Protein AF-0000000075735428 (afdb_homodimer)

Foldseek 3Di:
DLDWDWFKFADDVPQKIKIFTDSLPAWADEDADVCVVQVFIWDKDAPVGMGTPGNPVQWDWDADDVRFKTFTAGNPPGHGAWIWGADPVGGIMIIGRCVGTPPDDPVPHDYHYDHPHVD/DLDWDWFKFADDVPQKIKIFTDSLPAWADEDADVCVVQVFIWDKDAPVGMGTPGNPVQWDWDADDVRFKTFTAGNPPGHGAWIWGADPVGGIMIIGRCVGTPPDDPVPHDHHYDHPHVD

Radius of gyration: 17.66 Å; Cα contacts (8 Å, |Δi|>4): 548; chains: 2; bounding box: 39×55×42 Å

Secondary structure (DSSP, 8-state):
----EEEEEE-SSSS-EEEEEE-----EEE-SHHHHHHT--EEEE-GGGEEEEE-GGGEEEE--TT--SEEEEETTT--EEEEEEE-TTS-EEEEEEGGGBTT--GGG---EEE--TT-/----EEEEEE-SSSS-EEEEEE-----EEE-SHHHHHHT--EEEE-GGGEEEEE-GGGEEEE--TT--SEEEEETTT--EEEEEEE-TTS-EEEEEEGGGBTT--GGG---EEE--TT-

Structure (mmCIF, N/CA/C/O backbone):
data_AF-0000000075735428-model_v1
#
loop_
_entity.id
_entity.type
_entity.pdbx_description
1 polymer 'GFA family protein'
#
loop_
_atom_site.group_PDB
_atom_site.id
_atom_site.type_symbol
_atom_site.label_atom_id
_atom_site.label_alt_id
_atom_site.label_comp_id
_atom_site.label_asym_id
_atom_site.label_entity_id
_atom_site.label_seq_id
_atom_site.pdbx_PDB_ins_code
_atom_site.Cartn_x
_atom_site.Cartn_y
_atom_site.Cartn_z
_atom_site.occupancy
_atom_site.B_iso_or_equiv
_atom_site.auth_seq_id
_atom_site.auth_comp_id
_atom_site.auth_asym_id
_atom_site.auth_atom_id
_atom_site.pdbx_PDB_model_num
ATOM 1 N N . MET A 1 1 ? 4.246 -31.922 5.965 1 40.97 1 MET A N 1
ATOM 2 C CA . MET A 1 1 ? 4.09 -31.328 4.633 1 40.97 1 MET A CA 1
ATOM 3 C C . MET A 1 1 ? 3.426 -29.969 4.711 1 40.97 1 MET A C 1
ATOM 5 O O . MET A 1 1 ? 2.375 -29.812 5.336 1 40.97 1 MET A O 1
ATOM 9 N N . SER A 1 2 ? 4.125 -28.812 4.848 1 54.47 2 SER A N 1
ATOM 10 C CA . SER A 1 2 ? 3.416 -27.547 5.027 1 54.47 2 SER A CA 1
ATOM 11 C C . SER A 1 2 ? 2.201 -27.469 4.113 1 54.47 2 SER A C 1
ATOM 13 O O . SER A 1 2 ? 2.301 -27.719 2.912 1 54.47 2 SER A O 1
ATOM 15 N N . ASP A 1 3 ? 1.028 -27.766 4.461 1 70.5 3 ASP A N 1
ATOM 16 C CA . ASP A 1 3 ? -0.14 -28.094 3.65 1 70.5 3 ASP A CA 1
ATOM 17 C C . ASP A 1 3 ? -0.536 -26.922 2.76 1 70.5 3 ASP A C 1
ATOM 19 O O . ASP A 1 3 ? -0.718 -25.797 3.246 1 70.5 3 ASP A O 1
AT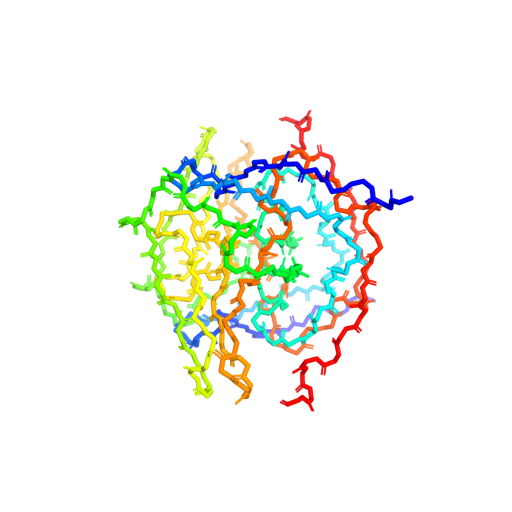OM 23 N N . VAL A 1 4 ? -0.311 -27.109 1.411 1 81.06 4 VAL A N 1
ATOM 24 C CA . VAL A 1 4 ? -0.789 -26.219 0.371 1 81.06 4 VAL A CA 1
ATOM 25 C C . VAL A 1 4 ? -2.305 -26.062 0.474 1 81.06 4 VAL A C 1
ATOM 27 O O . VAL A 1 4 ? -3.025 -27.047 0.63 1 81.06 4 VAL A O 1
ATOM 30 N N . LYS A 1 5 ? -2.717 -24.812 0.654 1 89.88 5 LYS A N 1
ATOM 31 C CA . LYS A 1 5 ? -4.141 -24.5 0.759 1 89.88 5 LYS A CA 1
ATOM 32 C C . LYS A 1 5 ? -4.594 -23.609 -0.395 1 89.88 5 LYS A C 1
ATOM 34 O O . LYS A 1 5 ? -3.816 -22.797 -0.897 1 89.88 5 LYS A O 1
ATOM 39 N N . VAL A 1 6 ? -5.766 -23.922 -0.825 1 96.56 6 VAL A N 1
ATOM 40 C CA . VAL A 1 6 ? -6.434 -23 -1.726 1 96.56 6 VAL A CA 1
ATOM 41 C C . VAL A 1 6 ? -6.984 -21.812 -0.93 1 96.56 6 VAL A C 1
ATOM 43 O O . VAL A 1 6 ? -7.746 -22 0.02 1 96.56 6 VAL A O 1
ATOM 46 N N . LEU A 1 7 ? -6.602 -20.609 -1.292 1 98.44 7 LEU A N 1
ATOM 47 C CA . LEU A 1 7 ? -6.992 -19.391 -0.601 1 98.44 7 LEU A CA 1
ATOM 48 C C . LEU A 1 7 ? -7.625 -18.391 -1.568 1 98.44 7 LEU A C 1
ATOM 50 O O . LEU A 1 7 ? -7.379 -18.453 -2.775 1 98.44 7 LEU A O 1
ATOM 54 N N . THR A 1 8 ? -8.43 -17.531 -1.058 1 98.81 8 THR A N 1
ATOM 55 C CA . THR A 1 8 ? -9.016 -16.438 -1.829 1 98.81 8 THR A CA 1
ATOM 56 C C . THR A 1 8 ? -8.562 -15.094 -1.283 1 98.81 8 THR A C 1
ATOM 58 O O . THR A 1 8 ? -8.031 -15.008 -0.175 1 98.81 8 THR A O 1
ATOM 61 N N . GLY A 1 9 ? -8.727 -14.094 -2.123 1 98.88 9 GLY A N 1
ATOM 62 C CA . GLY A 1 9 ? -8.375 -12.734 -1.738 1 98.88 9 GLY A CA 1
ATOM 63 C C . GLY A 1 9 ? -8.766 -11.695 -2.775 1 98.88 9 GLY A C 1
ATOM 64 O O . GLY A 1 9 ? -9.531 -11.992 -3.699 1 98.88 9 GLY A O 1
ATOM 65 N N . GLY A 1 10 ? -8.305 -10.445 -2.533 1 98.94 10 GLY A N 1
ATOM 66 C CA . GLY A 1 10 ? -8.625 -9.359 -3.441 1 98.94 10 GLY A CA 1
ATOM 67 C C . GLY A 1 10 ? -8.227 -7.992 -2.902 1 98.94 10 GLY A C 1
ATOM 68 O O . GLY A 1 10 ? -7.609 -7.898 -1.842 1 98.94 10 GLY A O 1
ATOM 69 N N . CYS A 1 11 ? -8.57 -7.027 -3.689 1 98.94 11 CYS A N 1
ATOM 70 C CA . CYS A 1 11 ? -8.289 -5.656 -3.277 1 98.94 11 CYS A CA 1
ATOM 71 C C . CYS A 1 11 ? -9.258 -5.207 -2.189 1 98.94 11 CYS A C 1
ATOM 73 O O . CYS A 1 11 ? -10.008 -6.02 -1.647 1 98.94 11 CYS A O 1
ATOM 75 N N . HIS A 1 12 ? -9.242 -3.977 -1.819 1 98.94 12 HIS A N 1
ATOM 76 C CA . HIS A 1 12 ? -10.031 -3.484 -0.698 1 98.94 12 HIS A CA 1
ATOM 77 C C . HIS A 1 12 ? -11.484 -3.238 -1.113 1 98.94 12 HIS A C 1
ATOM 79 O O . HIS A 1 12 ? -12.406 -3.549 -0.361 1 98.94 12 HIS A O 1
ATOM 85 N N . CYS A 1 13 ? -11.719 -2.631 -2.307 1 98.81 13 CYS A N 1
ATOM 86 C CA . CYS A 1 13 ? -13.062 -2.232 -2.721 1 98.81 13 CYS A CA 1
ATOM 87 C C . CYS A 1 13 ? -13.844 -3.43 -3.242 1 98.81 13 CYS A C 1
ATOM 89 O O . CYS A 1 13 ? -15.055 -3.332 -3.469 1 98.81 13 CYS A O 1
ATOM 91 N N . GLY A 1 14 ? -13.172 -4.496 -3.508 1 98.75 14 GLY A N 1
ATOM 92 C CA . GLY A 1 14 ? -13.859 -5.727 -3.861 1 98.75 14 GLY A CA 1
ATOM 93 C C . GLY A 1 14 ? -13.891 -5.984 -5.355 1 98.75 14 GLY A C 1
ATOM 94 O O . GLY A 1 14 ? -14.289 -7.062 -5.797 1 98.75 14 GLY A O 1
ATOM 95 N N . LEU A 1 15 ? -13.359 -5.105 -6.188 1 98.88 15 LEU A N 1
ATOM 96 C CA . LEU A 1 15 ? -13.43 -5.246 -7.637 1 98.88 15 LEU A CA 1
ATOM 97 C C . LEU A 1 15 ? -12.477 -6.328 -8.125 1 98.88 15 LEU A C 1
ATOM 99 O O . LEU A 1 15 ? -12.781 -7.055 -9.078 1 98.88 15 LEU A O 1
ATOM 103 N N . VAL A 1 16 ? -11.336 -6.453 -7.551 1 98.94 16 VAL A N 1
ATOM 104 C CA . VAL A 1 16 ? -10.344 -7.449 -7.938 1 98.94 16 VAL A CA 1
ATOM 105 C C . VAL A 1 16 ? -10.383 -8.617 -6.957 1 98.94 16 VAL A C 1
ATOM 107 O O . VAL A 1 16 ? -10.242 -8.43 -5.746 1 98.94 16 VAL A O 1
ATOM 110 N N . ARG A 1 17 ? -10.633 -9.766 -7.469 1 98.94 17 ARG A N 1
ATOM 111 C CA . ARG A 1 17 ? -10.68 -10.984 -6.676 1 98.94 17 ARG A CA 1
ATOM 112 C C . ARG A 1 17 ? -9.812 -12.078 -7.301 1 98.94 17 ARG A C 1
ATOM 114 O O . ARG A 1 17 ? -9.734 -12.188 -8.523 1 98.94 17 ARG A O 1
ATOM 121 N N . PHE A 1 18 ? -9.18 -12.906 -6.438 1 98.94 18 PHE A N 1
ATOM 122 C CA . PHE A 1 18 ? -8.344 -13.992 -6.941 1 98.94 18 PHE A CA 1
ATOM 123 C C . PHE A 1 18 ? -8.5 -15.234 -6.074 1 98.94 18 PHE A C 1
ATOM 125 O O . PHE A 1 18 ? -9.086 -15.172 -4.992 1 98.94 18 PHE A O 1
ATOM 132 N N . GLU A 1 19 ? -8.07 -16.312 -6.562 1 98.94 19 GLU A N 1
ATOM 133 C CA . GLU A 1 19 ? -7.785 -17.578 -5.875 1 98.94 19 GLU A CA 1
ATOM 134 C C . GLU A 1 19 ? -6.332 -17.984 -6.078 1 98.94 19 GLU A C 1
ATOM 136 O O . GLU A 1 19 ? -5.766 -17.781 -7.152 1 98.94 19 GLU A O 1
ATOM 141 N N . CYS A 1 20 ? -5.781 -18.547 -5.043 1 98.75 20 CYS A N 1
ATOM 142 C CA . CYS A 1 20 ? -4.398 -19 -5.16 1 98.75 20 CYS A CA 1
ATOM 143 C C . CYS A 1 20 ? -4.164 -20.266 -4.332 1 98.75 20 CYS A C 1
ATOM 145 O O . CYS A 1 20 ? -4.957 -20.578 -3.443 1 98.75 20 CYS A O 1
ATOM 147 N N . THR A 1 21 ? -3.16 -20.953 -4.734 1 98.38 21 THR A N 1
ATOM 148 C CA . THR A 1 21 ? -2.65 -22.094 -3.973 1 98.38 21 THR A CA 1
ATOM 149 C C . THR A 1 21 ? -1.238 -21.812 -3.465 1 98.38 21 THR A C 1
ATOM 151 O O . THR A 1 21 ? -0.335 -21.531 -4.254 1 98.38 21 THR A O 1
ATOM 154 N N . THR A 1 22 ? -1.032 -21.844 -2.172 1 97.44 22 THR A N 1
ATOM 155 C CA . THR A 1 22 ? 0.267 -21.516 -1.591 1 97.44 22 THR A CA 1
ATOM 156 C C . THR A 1 22 ? 0.37 -22.062 -0.168 1 97.44 22 THR A C 1
ATOM 158 O O . THR A 1 22 ? -0.646 -22.281 0.495 1 97.44 22 THR A O 1
ATOM 161 N N . ASP A 1 23 ? 1.564 -22.281 0.278 1 94.94 23 ASP A N 1
ATOM 162 C CA . ASP A 1 23 ? 1.793 -22.688 1.663 1 94.94 23 ASP A CA 1
ATOM 163 C C . ASP A 1 23 ? 2.393 -21.531 2.475 1 94.94 23 ASP A C 1
ATOM 165 O O . ASP A 1 23 ? 2.633 -21.672 3.676 1 94.94 23 ASP A O 1
ATOM 169 N N . LEU A 1 24 ? 2.709 -20.422 1.85 1 95.38 24 LEU A N 1
ATOM 170 C CA . LEU A 1 24 ? 3.225 -19.203 2.473 1 95.38 24 LEU A CA 1
ATOM 171 C C . LEU A 1 24 ? 4.57 -19.469 3.139 1 95.38 24 LEU A C 1
ATOM 173 O O . LEU A 1 24 ? 4.93 -18.797 4.105 1 95.38 24 LEU A O 1
ATOM 177 N N . THR A 1 25 ? 5.289 -20.406 2.555 1 92.94 25 THR A N 1
ATOM 178 C CA . THR A 1 25 ? 6.578 -20.75 3.141 1 92.94 25 THR A CA 1
ATOM 179 C C . THR A 1 25 ? 7.586 -19.625 2.965 1 92.94 25 THR A C 1
ATOM 181 O O . THR A 1 25 ? 8.484 -19.453 3.787 1 92.94 25 THR A O 1
ATOM 184 N N . MET A 1 26 ? 7.469 -18.906 1.885 1 95.81 26 MET A N 1
ATOM 185 C CA . MET A 1 26 ? 8.352 -17.766 1.63 1 95.81 26 MET A CA 1
ATOM 186 C C . MET A 1 26 ? 7.551 -16.5 1.406 1 95.81 26 MET A C 1
ATOM 188 O O . MET A 1 26 ? 6.801 -16.391 0.435 1 95.81 26 MET A O 1
ATOM 192 N N . VAL A 1 27 ? 7.664 -15.633 2.344 1 98.44 27 VAL A N 1
ATOM 193 C CA . VAL A 1 27 ? 7.086 -14.297 2.26 1 98.44 27 VAL A CA 1
ATOM 194 C C . VAL A 1 27 ? 8.172 -13.25 2.486 1 98.44 27 VAL A C 1
ATOM 196 O O . VAL A 1 27 ? 8.953 -13.352 3.434 1 98.44 27 VAL A O 1
ATOM 199 N N . THR A 1 28 ? 8.227 -12.258 1.634 1 98.56 28 THR A N 1
ATOM 200 C CA . THR A 1 28 ? 9.328 -11.305 1.697 1 98.56 28 THR A CA 1
ATOM 201 C C . THR A 1 28 ? 8.969 -10.117 2.586 1 98.56 28 THR A C 1
ATOM 203 O O . THR A 1 28 ? 7.805 -9.719 2.654 1 98.56 28 THR A O 1
ATOM 206 N N . ALA A 1 29 ? 9.93 -9.586 3.262 1 97.75 29 ALA A N 1
ATOM 207 C CA . ALA A 1 29 ? 10 -8.219 3.773 1 97.75 29 ALA A CA 1
ATOM 208 C C . ALA A 1 29 ? 11.109 -7.426 3.084 1 97.75 29 ALA A C 1
ATOM 210 O O . ALA A 1 29 ? 12.25 -7.398 3.561 1 97.75 29 ALA A O 1
ATOM 211 N N . CYS A 1 30 ? 10.805 -6.828 2.004 1 97.56 30 CYS A N 1
ATOM 212 C CA . CYS A 1 30 ? 11.773 -6.16 1.143 1 97.56 30 CYS A CA 1
ATOM 213 C C . CYS A 1 30 ? 11.812 -4.664 1.423 1 97.56 30 CYS A C 1
ATOM 215 O O . CYS A 1 30 ? 10.773 -4.035 1.608 1 97.56 30 CYS A O 1
ATOM 217 N N . ASN A 1 31 ? 12.945 -4.059 1.357 1 97.19 31 ASN A N 1
ATOM 218 C CA . ASN A 1 31 ? 13.07 -2.645 1.692 1 97.19 31 ASN A CA 1
ATOM 219 C C . ASN A 1 31 ? 13.297 -1.791 0.448 1 97.19 31 ASN A C 1
ATOM 221 O O . ASN A 1 31 ? 13.805 -0.672 0.542 1 97.19 31 ASN A O 1
ATOM 225 N N . CYS A 1 32 ? 13 -2.275 -0.736 1 97.31 32 CYS A N 1
ATOM 226 C CA . CYS A 1 32 ? 13.078 -1.396 -1.898 1 97.31 32 CYS A CA 1
ATOM 227 C C . CYS A 1 32 ? 11.992 -0.331 -1.854 1 97.31 32 CYS A C 1
ATOM 229 O O . CYS A 1 32 ? 11.086 -0.398 -1.022 1 97.31 32 CYS A O 1
ATOM 231 N N . SER A 1 33 ? 12.062 0.635 -2.736 1 97.69 33 SER A N 1
ATOM 232 C CA . SER A 1 33 ? 11.219 1.822 -2.643 1 97.69 33 SER A CA 1
ATOM 233 C C . SER A 1 33 ? 9.742 1.467 -2.795 1 97.69 33 SER A C 1
ATOM 235 O O . SER A 1 33 ? 8.906 1.922 -2.014 1 97.69 33 SER A O 1
ATOM 237 N N . ILE A 1 34 ? 9.406 0.614 -3.729 1 98.44 34 ILE A N 1
ATOM 238 C CA . ILE A 1 34 ? 7.992 0.362 -3.992 1 98.44 34 ILE A CA 1
ATOM 239 C C . ILE A 1 34 ? 7.418 -0.541 -2.902 1 98.44 34 ILE A C 1
ATOM 241 O O . ILE A 1 34 ? 6.277 -0.351 -2.467 1 98.44 34 ILE A O 1
ATOM 245 N N . CYS A 1 35 ? 8.156 -1.556 -2.4 1 98.44 35 CYS A N 1
ATOM 246 C CA . CYS A 1 35 ? 7.691 -2.402 -1.309 1 98.44 35 CYS A CA 1
ATOM 247 C C . CYS A 1 35 ? 7.48 -1.587 -0.038 1 98.44 35 CYS A C 1
ATOM 249 O O . CYS A 1 35 ? 6.527 -1.821 0.705 1 98.44 35 CYS A O 1
ATOM 251 N N . THR A 1 36 ? 8.383 -0.652 0.193 1 98.31 36 THR A N 1
ATOM 252 C CA . THR A 1 36 ? 8.273 0.202 1.371 1 98.31 36 THR A CA 1
ATOM 253 C C . THR A 1 36 ? 7.047 1.108 1.271 1 98.31 36 THR A C 1
ATOM 255 O O . THR A 1 36 ? 6.23 1.162 2.191 1 98.31 36 THR A O 1
ATOM 258 N N . LYS A 1 37 ? 6.848 1.758 0.188 1 98.75 37 LYS A N 1
ATOM 259 C CA . LYS A 1 37 ? 5.797 2.764 0.055 1 98.75 37 LYS A CA 1
ATOM 260 C C . LYS A 1 37 ? 4.422 2.113 -0.029 1 98.75 37 LYS A C 1
ATOM 262 O O . LYS A 1 37 ? 3.424 2.705 0.387 1 98.75 37 LYS A O 1
ATOM 267 N N . LYS A 1 38 ? 4.348 0.867 -0.511 1 98.81 38 LYS A N 1
ATOM 268 C CA . LYS A 1 38 ? 3.049 0.228 -0.705 1 98.81 38 LYS A CA 1
ATOM 269 C C . LYS A 1 38 ? 2.818 -0.871 0.329 1 98.81 38 LYS A C 1
ATOM 271 O O . LYS A 1 38 ? 1.741 -1.471 0.376 1 98.81 38 LYS A O 1
ATOM 276 N N . GLY A 1 39 ? 3.814 -1.113 1.15 1 98.06 39 GLY A N 1
ATOM 277 C CA . GLY A 1 39 ? 3.676 -2.15 2.16 1 98.06 39 GLY A CA 1
ATOM 278 C C . GLY A 1 39 ? 3.51 -3.539 1.573 1 98.06 39 GLY A C 1
ATOM 279 O O . GLY A 1 39 ? 2.67 -4.316 2.031 1 98.06 39 GLY A O 1
ATOM 280 N N . LEU A 1 40 ? 4.316 -3.814 0.572 1 98.81 40 LEU A N 1
ATOM 281 C CA . LEU A 1 40 ? 4.145 -5.082 -0.129 1 98.81 40 LEU A CA 1
ATOM 282 C C . LEU A 1 40 ? 4.945 -6.188 0.549 1 98.81 40 LEU A C 1
ATOM 284 O O . LEU A 1 40 ? 6.125 -6.008 0.861 1 98.81 40 LEU A O 1
ATOM 288 N N . HIS A 1 41 ? 4.344 -7.285 0.762 1 98.75 41 HIS A N 1
ATOM 289 C CA . HIS A 1 41 ? 4.949 -8.562 1.126 1 98.75 41 HIS A CA 1
ATOM 290 C C . HIS A 1 41 ? 4.551 -9.656 0.143 1 98.75 41 HIS A C 1
ATOM 292 O O . HIS A 1 41 ? 3.387 -10.062 0.087 1 98.75 41 HIS A O 1
ATOM 298 N N . PHE A 1 42 ? 5.586 -10.18 -0.547 1 98.75 42 PHE A N 1
ATOM 299 C CA . PHE A 1 42 ? 5.258 -11.062 -1.66 1 98.75 42 PHE A CA 1
ATOM 300 C C . PHE A 1 42 ? 5.523 -12.523 -1.294 1 98.75 42 PHE A C 1
ATOM 302 O O . PHE A 1 42 ? 6.496 -12.828 -0.604 1 98.75 42 PHE A O 1
ATOM 309 N N . THR A 1 43 ? 4.676 -13.391 -1.706 1 98.62 43 THR A N 1
ATOM 310 C CA . THR A 1 43 ? 4.984 -14.789 -1.995 1 98.62 43 THR A CA 1
ATOM 311 C C . THR A 1 43 ? 4.984 -15.039 -3.5 1 98.62 43 THR A C 1
ATOM 313 O O . THR A 1 43 ? 4.355 -14.297 -4.258 1 98.62 43 THR A O 1
ATOM 316 N N . PHE A 1 44 ? 5.691 -16.016 -3.902 1 98.19 44 PHE A N 1
ATOM 317 C CA . PHE A 1 44 ? 5.883 -16.234 -5.328 1 98.19 44 PHE A CA 1
ATOM 318 C C . PHE A 1 44 ? 5.242 -17.562 -5.758 1 98.19 44 PHE A C 1
ATOM 320 O O . PHE A 1 44 ? 5.461 -18.594 -5.125 1 98.19 44 PHE A O 1
ATOM 327 N N . LEU A 1 45 ? 4.457 -17.422 -6.828 1 98.12 45 LEU A N 1
ATOM 328 C CA . LEU A 1 45 ? 3.682 -18.562 -7.32 1 98.12 45 LEU A CA 1
ATOM 329 C C . LEU A 1 45 ? 3.951 -18.797 -8.805 1 98.12 45 LEU A C 1
ATOM 331 O O . LEU A 1 45 ? 4.105 -17.844 -9.57 1 98.12 45 LEU A O 1
ATOM 335 N N . PRO A 1 46 ? 3.959 -20.094 -9.156 1 97.69 46 PRO A N 1
ATOM 336 C CA . PRO A 1 46 ? 3.799 -20.312 -10.594 1 97.69 46 PRO A CA 1
ATOM 337 C C . PRO A 1 46 ? 2.428 -19.875 -11.109 1 97.69 46 PRO A C 1
ATOM 339 O O . PRO A 1 46 ? 1.451 -19.875 -10.352 1 97.69 46 PRO A O 1
ATOM 342 N N . PRO A 1 47 ? 2.355 -19.469 -12.367 1 98 47 PRO A N 1
ATOM 343 C CA . PRO A 1 47 ? 1.084 -18.984 -12.914 1 98 47 PRO A CA 1
ATOM 344 C C . PRO A 1 47 ? -0.072 -19.953 -12.664 1 98 47 PRO A C 1
ATOM 346 O O . PRO A 1 47 ? -1.195 -19.516 -12.398 1 98 47 PRO A O 1
ATOM 349 N N . LYS A 1 48 ? 0.144 -21.234 -12.625 1 97.88 48 LYS A N 1
ATOM 350 C CA . LYS A 1 48 ? -0.91 -22.219 -12.461 1 97.88 48 LYS A CA 1
ATOM 351 C C . LYS A 1 48 ? -1.503 -22.172 -11.055 1 97.88 48 LYS A C 1
ATOM 353 O O . LYS A 1 48 ? -2.584 -22.719 -10.812 1 97.88 48 LYS A O 1
ATOM 358 N N . SER A 1 49 ? -0.809 -21.562 -10.086 1 98.56 49 SER A N 1
ATOM 359 C CA . SER A 1 49 ? -1.24 -21.516 -8.695 1 98.56 49 SER A CA 1
ATOM 360 C C . SER A 1 49 ? -1.969 -20.203 -8.391 1 98.56 49 SER A C 1
ATOM 362 O O . SER A 1 49 ? -2.227 -19.891 -7.227 1 98.56 49 SER A O 1
ATOM 364 N N . PHE A 1 50 ? -2.256 -19.438 -9.414 1 98.81 50 PHE A N 1
ATOM 365 C CA . PHE A 1 50 ? -2.943 -18.156 -9.258 1 98.81 50 PHE A CA 1
ATOM 366 C C . PHE A 1 50 ? -4.016 -18 -10.328 1 98.81 50 PHE A C 1
ATOM 368 O O . PHE A 1 50 ? -3.748 -18.172 -11.523 1 98.81 50 PHE A O 1
ATOM 375 N N . GLN A 1 51 ? -5.188 -17.594 -9.875 1 98.88 51 GLN A N 1
ATOM 376 C CA . GLN A 1 51 ? -6.281 -17.312 -10.797 1 98.88 51 GLN A CA 1
ATOM 377 C C . GLN A 1 51 ? -6.961 -15.984 -10.445 1 98.88 51 GLN A C 1
ATOM 379 O O . GLN A 1 51 ? -7.488 -15.828 -9.344 1 98.88 51 GLN A O 1
ATOM 384 N N . LEU A 1 52 ? -6.949 -15.047 -11.406 1 98.88 52 LEU A N 1
ATOM 385 C CA . LEU A 1 52 ? -7.762 -13.844 -11.281 1 98.88 52 LEU A CA 1
ATOM 386 C C . LEU A 1 52 ? -9.234 -14.156 -11.539 1 98.88 52 LEU A C 1
ATOM 388 O O . LEU A 1 52 ? -9.609 -14.516 -12.664 1 98.88 52 LEU A O 1
ATOM 392 N N . ARG A 1 53 ? -10 -13.961 -10.539 1 98.88 53 ARG A N 1
ATOM 393 C CA . ARG A 1 53 ? -11.398 -14.367 -10.633 1 98.88 53 ARG A CA 1
ATOM 394 C C . ARG A 1 53 ? -12.281 -13.203 -11.078 1 98.88 53 ARG A C 1
ATOM 396 O O . ARG A 1 53 ? -13.352 -13.406 -11.656 1 98.88 53 ARG A O 1
ATOM 403 N N . ALA A 1 54 ? -11.891 -12.016 -10.828 1 98.94 54 ALA A N 1
ATOM 404 C CA . ALA A 1 54 ? -12.641 -10.812 -11.203 1 98.94 54 ALA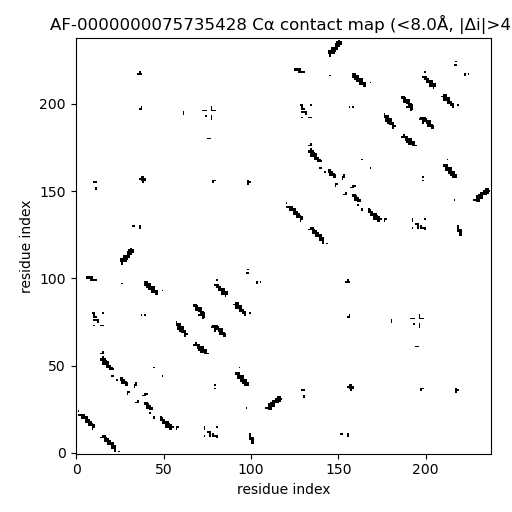 A CA 1
ATOM 405 C C . ALA A 1 54 ? -11.734 -9.586 -11.242 1 98.94 54 ALA A C 1
ATOM 407 O O . ALA A 1 54 ? -10.703 -9.555 -10.57 1 98.94 54 ALA A O 1
ATOM 408 N N . GLY A 1 55 ? -12.078 -8.617 -12.07 1 98.81 55 GLY A N 1
ATOM 409 C CA . GLY A 1 55 ? -11.5 -7.289 -11.977 1 98.81 55 GLY A CA 1
ATOM 410 C C . GLY A 1 55 ? -10.391 -7.051 -12.984 1 98.81 55 GLY A C 1
ATOM 411 O O . GLY A 1 55 ? -9.609 -6.113 -12.836 1 98.81 55 GLY A O 1
ATOM 412 N N . GLN A 1 56 ? -10.312 -7.93 -13.953 1 98.69 56 GLN A N 1
ATOM 413 C CA . GLN A 1 56 ? -9.297 -7.723 -14.977 1 98.69 56 GLN A CA 1
ATOM 414 C C . GLN A 1 56 ? -9.352 -6.305 -15.531 1 98.69 56 GLN A C 1
ATOM 416 O O . GLN A 1 56 ? -8.32 -5.656 -15.695 1 98.69 56 GLN A O 1
ATOM 421 N N . ASP A 1 57 ? -10.5 -5.75 -15.727 1 98.56 57 ASP A N 1
ATOM 422 C CA . ASP A 1 57 ? -10.688 -4.434 -16.328 1 98.56 57 ASP A CA 1
ATOM 423 C C . ASP A 1 57 ? -10.445 -3.324 -15.312 1 98.56 57 ASP A C 1
ATOM 425 O O . ASP A 1 57 ? -10.391 -2.145 -15.672 1 98.56 57 ASP A O 1
ATOM 429 N N . SER A 1 58 ? -10.273 -3.674 -14.047 1 98.75 58 SER A N 1
ATOM 430 C CA . SER A 1 58 ? -10.055 -2.693 -12.992 1 98.75 58 SER A CA 1
ATOM 431 C C . SER A 1 58 ? -8.586 -2.635 -12.578 1 98.75 58 SER A C 1
ATOM 433 O O . SER A 1 58 ? -8.219 -1.899 -11.664 1 98.75 58 SER A O 1
ATOM 435 N N . LEU A 1 59 ? -7.785 -3.434 -13.281 1 98.88 59 LEU A N 1
ATOM 436 C CA . LEU A 1 59 ? -6.359 -3.436 -12.977 1 98.88 59 LEU A CA 1
ATOM 437 C C . LEU A 1 59 ? -5.629 -2.365 -13.781 1 98.88 59 LEU A C 1
ATOM 439 O O . LEU A 1 59 ? -5.926 -2.16 -14.961 1 98.88 59 LEU A O 1
ATOM 443 N N . LYS A 1 60 ? -4.766 -1.755 -13.125 1 98.75 60 LYS A N 1
ATOM 444 C CA . LYS A 1 60 ? -3.787 -0.875 -13.758 1 98.75 60 LYS A CA 1
ATOM 445 C C . LYS A 1 60 ? -2.371 -1.424 -13.609 1 98.75 60 LYS A C 1
ATOM 447 O O . LYS A 1 60 ? -1.976 -1.836 -12.516 1 98.75 60 LYS A O 1
ATOM 452 N N . GLU A 1 61 ? -1.716 -1.438 -14.703 1 98.81 61 GLU A N 1
ATOM 453 C CA . GLU A 1 61 ? -0.319 -1.863 -14.703 1 98.81 61 GLU A CA 1
ATOM 454 C C . GLU A 1 61 ? 0.613 -0.695 -14.391 1 98.81 61 GLU A C 1
ATOM 456 O O . GLU A 1 61 ? 0.42 0.411 -14.906 1 98.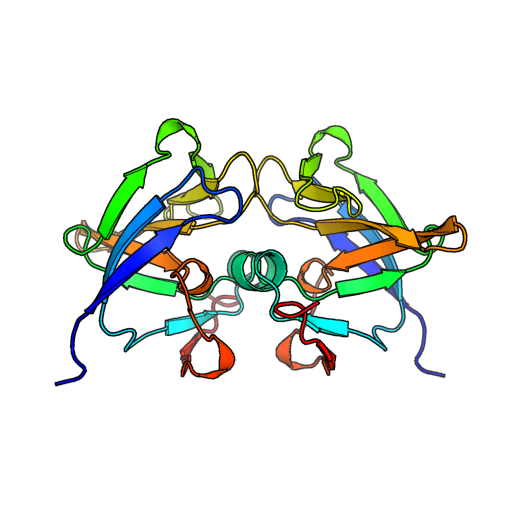81 61 GLU A O 1
ATOM 461 N N . TYR A 1 62 ? 1.557 -0.911 -13.516 1 98.81 62 TYR A N 1
ATOM 462 C CA . TYR A 1 62 ? 2.602 0.06 -13.219 1 98.81 62 TYR A CA 1
ATOM 463 C C . TYR A 1 62 ? 3.986 -0.552 -13.398 1 98.81 62 TYR A C 1
ATOM 465 O O . TYR A 1 62 ? 4.316 -1.559 -12.766 1 98.81 62 TYR A O 1
ATOM 473 N N . LEU A 1 63 ? 4.723 0.077 -14.32 1 98.56 63 LEU A N 1
ATOM 474 C CA . LEU A 1 63 ? 6.086 -0.332 -14.641 1 98.56 63 LEU A CA 1
ATOM 475 C C . LEU A 1 63 ? 7.082 0.771 -14.289 1 98.56 63 LEU A C 1
ATOM 477 O O . LEU A 1 63 ? 6.805 1.953 -14.508 1 98.56 63 LEU A O 1
ATOM 481 N N . PHE A 1 64 ? 8.234 0.367 -13.875 1 97.38 64 PHE A N 1
ATOM 482 C CA . PHE A 1 64 ? 9.312 1.317 -13.602 1 97.38 64 PHE A CA 1
ATOM 483 C C . PHE A 1 64 ? 10.672 0.648 -13.734 1 97.38 64 PHE A C 1
ATOM 485 O O . PHE A 1 64 ? 10.758 -0.549 -14.016 1 97.38 64 PHE A O 1
ATOM 492 N N . ASN A 1 65 ? 11.727 1.509 -13.547 1 95.19 65 ASN A N 1
ATOM 493 C CA . ASN A 1 65 ? 13.109 1.045 -13.633 1 95.19 65 ASN A CA 1
ATOM 494 C C . ASN A 1 65 ? 13.336 0.188 -14.875 1 95.19 65 ASN A C 1
ATOM 496 O O . ASN A 1 65 ? 13.125 0.647 -15.992 1 95.19 65 ASN A O 1
ATOM 500 N N . LYS A 1 66 ? 13.672 -1.188 -14.727 1 94.44 66 LYS A N 1
ATOM 501 C CA . LYS A 1 66 ? 13.93 -2.062 -15.867 1 94.44 66 LYS A CA 1
ATOM 502 C C . LYS A 1 66 ? 12.625 -2.504 -16.531 1 94.44 66 LYS A C 1
ATOM 504 O O . LYS A 1 66 ? 12.641 -3.189 -17.547 1 94.44 66 LYS A O 1
ATOM 509 N N . ARG A 1 67 ? 11.562 -2.109 -15.992 1 96.44 67 ARG A N 1
ATOM 510 C CA . ARG A 1 67 ? 10.242 -2.396 -16.531 1 96.44 67 ARG A CA 1
ATOM 511 C C . ARG A 1 67 ? 10.031 -3.898 -16.703 1 96.44 67 ARG A C 1
ATOM 513 O O . ARG A 1 67 ? 9.383 -4.336 -17.656 1 96.44 67 ARG A O 1
ATOM 520 N N . ALA A 1 68 ? 10.633 -4.664 -15.75 1 94.75 68 ALA A N 1
ATOM 521 C CA . ALA A 1 68 ? 10.633 -6.121 -15.852 1 94.75 68 ALA A CA 1
ATOM 522 C C . ALA A 1 68 ? 9.5 -6.723 -15.023 1 94.75 68 ALA A C 1
ATOM 524 O O . ALA A 1 68 ? 9.133 -7.887 -15.211 1 94.75 68 ALA A O 1
ATOM 525 N N . ILE A 1 69 ? 9.062 -6 -14.07 1 97.12 69 ILE A N 1
ATOM 526 C CA . ILE A 1 69 ? 7.996 -6.477 -13.188 1 97.12 69 ILE A CA 1
ATOM 527 C C . ILE A 1 69 ? 6.723 -5.668 -13.438 1 97.12 69 ILE A C 1
ATOM 529 O O . ILE A 1 69 ? 6.727 -4.441 -13.328 1 97.12 69 ILE A O 1
ATOM 533 N N . SER A 1 70 ? 5.684 -6.344 -13.789 1 98.5 70 SER A N 1
ATOM 534 C CA . SER A 1 70 ? 4.383 -5.734 -14.047 1 98.5 70 SER A CA 1
ATOM 535 C C . SER A 1 70 ? 3.533 -5.688 -12.781 1 98.5 70 SER A C 1
ATOM 537 O O . SER A 1 70 ? 2.828 -6.645 -12.461 1 98.5 70 SER A O 1
ATOM 539 N N . HIS A 1 71 ? 3.596 -4.602 -12.094 1 98.88 71 HIS A N 1
ATOM 540 C CA . HIS A 1 71 ? 2.781 -4.426 -10.898 1 98.88 71 HIS A CA 1
ATOM 541 C C . HIS A 1 71 ? 1.317 -4.195 -11.258 1 98.88 71 HIS A C 1
ATOM 543 O O . HIS A 1 71 ? 1.005 -3.348 -12.094 1 98.88 71 HIS A O 1
ATOM 549 N N . GLN A 1 72 ? 0.417 -4.934 -10.648 1 98.94 72 GLN A N 1
ATOM 550 C CA . GLN A 1 72 ? -1.013 -4.855 -10.93 1 98.94 72 GLN A CA 1
ATOM 551 C C . GLN A 1 72 ? -1.777 -4.289 -9.734 1 98.94 72 GLN A C 1
ATOM 553 O O . GLN A 1 72 ? -1.91 -4.949 -8.703 1 98.94 72 GLN A O 1
ATOM 558 N N . LEU A 1 73 ? -2.275 -3.057 -9.867 1 98.94 73 LEU A N 1
ATOM 559 C CA . LEU A 1 73 ? -3 -2.406 -8.781 1 98.94 73 LEU A CA 1
ATOM 560 C C . LEU A 1 73 ? -4.449 -2.139 -9.18 1 98.94 73 LEU A C 1
ATOM 562 O O . LEU A 1 73 ? -4.75 -1.978 -10.359 1 98.94 73 LEU A O 1
ATOM 566 N N . CYS A 1 74 ? -5.348 -2.201 -8.227 1 98.94 74 CYS A N 1
ATOM 567 C CA . CYS A 1 74 ? -6.734 -1.808 -8.453 1 98.94 74 CYS A CA 1
ATOM 568 C C . CYS A 1 74 ? -6.832 -0.32 -8.766 1 98.94 74 CYS A C 1
ATOM 570 O O . CYS A 1 74 ? -6.336 0.513 -8.008 1 98.94 74 CYS A O 1
ATOM 572 N N . SER A 1 75 ? -7.52 0.019 -9.82 1 98.69 75 SER A N 1
ATOM 573 C CA . SER A 1 75 ? -7.613 1.405 -10.266 1 98.69 75 SER A CA 1
ATOM 574 C C . SER A 1 75 ? -8.547 2.213 -9.375 1 98.69 75 SER A C 1
ATOM 576 O O . SER A 1 75 ? -8.555 3.443 -9.422 1 98.69 75 SER A O 1
ATOM 578 N N . GLU A 1 76 ? -9.297 1.522 -8.555 1 98.69 76 GLU A N 1
ATOM 579 C CA . GLU A 1 76 ? -10.25 2.213 -7.703 1 98.69 76 GLU A CA 1
ATOM 580 C C . GLU A 1 76 ? -9.672 2.469 -6.316 1 98.69 76 GLU A C 1
ATOM 582 O O . GLU A 1 76 ? -9.57 3.619 -5.879 1 98.69 76 GLU A O 1
ATOM 587 N N . CYS A 1 77 ? -9.219 1.445 -5.641 1 98.88 77 CYS A N 1
ATOM 588 C CA . CYS A 1 77 ? -8.789 1.626 -4.262 1 98.88 77 CYS A CA 1
ATOM 589 C C . CYS A 1 77 ? -7.27 1.715 -4.176 1 98.88 77 CYS A C 1
ATOM 591 O O . CYS A 1 77 ? -6.719 2.047 -3.121 1 98.88 77 CYS A O 1
ATOM 593 N N . GLY A 1 78 ? -6.562 1.389 -5.227 1 98.81 78 GLY A N 1
ATOM 594 C CA . GLY A 1 78 ? -5.125 1.603 -5.293 1 98.81 78 GLY A CA 1
ATOM 595 C C . GLY A 1 78 ? -4.324 0.438 -4.738 1 98.81 78 GLY A C 1
ATOM 596 O O . GLY A 1 78 ? -3.094 0.433 -4.816 1 98.81 78 GLY A O 1
ATOM 597 N N . VAL A 1 79 ? -4.969 -0.59 -4.184 1 98.94 79 VAL A N 1
ATOM 598 C CA . VAL A 1 79 ? -4.262 -1.736 -3.619 1 98.94 79 VAL A CA 1
ATOM 599 C C . VAL A 1 79 ? -3.514 -2.477 -4.727 1 98.94 79 VAL A C 1
ATOM 601 O O . VAL A 1 79 ? -4.074 -2.742 -5.793 1 98.94 79 VAL A O 1
ATOM 604 N N . GLU A 1 80 ? -2.234 -2.693 -4.508 1 98.94 80 GLU A N 1
ATOM 605 C CA . GLU A 1 80 ? -1.5 -3.615 -5.367 1 98.94 80 GLU A CA 1
ATOM 606 C C . GLU A 1 80 ? -1.728 -5.062 -4.945 1 98.94 80 GLU A C 1
ATOM 608 O O . GLU A 1 80 ? -1.295 -5.477 -3.869 1 98.94 80 GLU A O 1
ATOM 613 N N . VAL A 1 81 ? -2.328 -5.812 -5.828 1 98.94 81 VAL A N 1
ATOM 614 C CA . VAL A 1 81 ? -2.797 -7.145 -5.461 1 98.94 81 VAL A CA 1
ATOM 615 C C . VAL A 1 81 ? -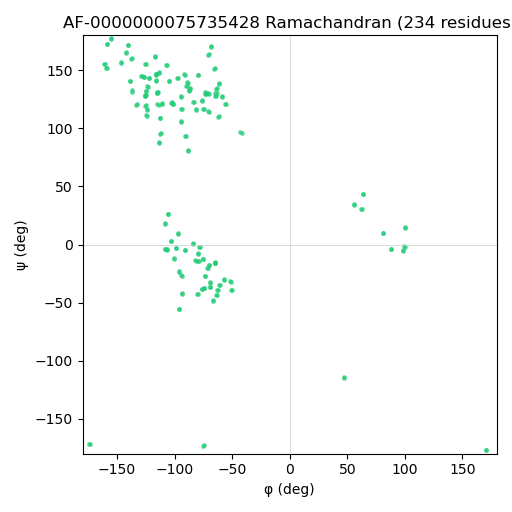1.728 -8.18 -5.797 1 98.94 81 VAL A C 1
ATOM 617 O O . VAL A 1 81 ? -1.483 -9.102 -5.016 1 98.94 81 VAL A O 1
ATOM 620 N N . PHE A 1 82 ? -1.109 -8.062 -6.914 1 98.94 82 PHE A N 1
ATOM 621 C CA . PHE A 1 82 ? -0.066 -8.977 -7.371 1 98.94 82 PHE A CA 1
ATOM 622 C C . PHE A 1 82 ? 0.81 -8.312 -8.422 1 98.94 82 PHE A C 1
ATOM 624 O O . PHE A 1 82 ? 0.539 -7.18 -8.844 1 98.94 82 PHE A O 1
ATOM 631 N N . ALA A 1 83 ? 1.845 -8.938 -8.797 1 98.88 83 ALA A N 1
ATOM 632 C CA . ALA A 1 83 ? 2.701 -8.578 -9.922 1 98.88 83 ALA A CA 1
ATOM 633 C C . ALA A 1 83 ? 3.092 -9.805 -10.742 1 98.88 83 ALA A C 1
ATOM 635 O O . ALA A 1 83 ? 2.938 -10.938 -10.273 1 98.88 83 ALA A O 1
ATOM 636 N N . ARG A 1 84 ? 3.496 -9.508 -11.953 1 98.69 84 ARG A N 1
ATOM 637 C CA . ARG A 1 84 ? 3.98 -10.57 -12.828 1 98.69 84 ARG A CA 1
ATOM 638 C C . ARG A 1 84 ? 5.395 -10.266 -13.32 1 98.69 84 ARG A C 1
ATOM 640 O O . ARG A 1 84 ? 5.723 -9.125 -13.625 1 98.69 84 ARG A O 1
ATOM 647 N N . GLY A 1 85 ? 6.172 -11.289 -13.281 1 97.75 85 GLY A N 1
ATOM 648 C CA . GLY A 1 85 ? 7.523 -11.203 -13.812 1 97.75 85 GLY A CA 1
ATOM 649 C C . GLY A 1 85 ? 7.953 -12.445 -14.562 1 97.75 85 GLY A C 1
ATOM 650 O O . GLY A 1 85 ? 7.199 -13.414 -14.656 1 97.75 85 GLY A O 1
ATOM 651 N N . THR A 1 86 ? 9.117 -12.344 -15.211 1 96.31 86 THR A N 1
ATOM 652 C CA . THR A 1 86 ? 9.75 -13.453 -15.914 1 96.31 86 THR A CA 1
ATOM 653 C C . THR A 1 86 ? 11.18 -13.656 -15.43 1 96.31 86 THR A C 1
ATOM 655 O O . THR A 1 86 ? 11.977 -12.719 -15.422 1 96.31 86 THR A O 1
ATOM 658 N N . LYS A 1 87 ? 11.445 -14.883 -15.07 1 94.25 87 LYS A N 1
ATOM 659 C CA . LYS A 1 87 ? 12.812 -15.219 -14.688 1 94.25 87 LYS A CA 1
ATOM 660 C C . LYS A 1 87 ? 13.742 -15.227 -15.898 1 94.25 87 LYS A C 1
ATOM 662 O O . LYS A 1 87 ? 13.281 -15.266 -17.047 1 94.25 87 LYS A O 1
ATOM 667 N N . PRO A 1 88 ? 15.008 -15.18 -15.57 1 92.5 88 PRO A N 1
ATOM 668 C CA . PRO A 1 88 ? 15.961 -15.203 -16.688 1 92.5 88 PRO A CA 1
ATOM 669 C C . PRO A 1 88 ? 15.789 -16.422 -17.578 1 92.5 88 PRO A C 1
ATOM 671 O O . PRO A 1 88 ? 16.047 -16.344 -18.781 1 92.5 88 PRO A O 1
ATOM 674 N N . ASP A 1 89 ? 15.352 -17.531 -17.062 1 95.56 89 ASP A N 1
ATOM 675 C CA . ASP A 1 89 ? 15.203 -18.766 -17.812 1 95.56 89 ASP A CA 1
ATOM 676 C C . ASP A 1 89 ? 13.875 -18.797 -18.562 1 95.56 89 ASP A C 1
ATOM 678 O O . ASP A 1 89 ? 13.516 -19.812 -19.172 1 95.56 89 ASP A O 1
ATOM 682 N N . GLY A 1 90 ? 13.125 -17.766 -18.422 1 95.12 90 GLY A N 1
ATOM 683 C CA . GLY A 1 90 ? 11.875 -17.641 -19.156 1 95.12 90 GLY A CA 1
ATOM 684 C C . GLY A 1 90 ? 10.664 -18.031 -18.344 1 95.12 90 GLY A C 1
ATOM 685 O O . GLY A 1 90 ? 9.523 -17.828 -18.766 1 95.12 90 GLY A O 1
ATOM 686 N N . THR A 1 91 ? 10.953 -18.5 -17.156 1 97 91 THR A N 1
ATOM 687 C CA . THR A 1 91 ? 9.844 -18.953 -16.312 1 97 91 THR A CA 1
ATOM 688 C C . THR A 1 91 ? 9.031 -17.75 -15.828 1 97 91 THR A C 1
ATOM 690 O O . THR A 1 91 ? 9.594 -16.75 -15.359 1 97 91 THR A O 1
ATOM 693 N N . GLN A 1 92 ? 7.727 -17.891 -16.016 1 97.88 92 GLN A N 1
ATOM 694 C CA . GLN A 1 92 ? 6.82 -16.859 -15.516 1 97.88 92 GLN A CA 1
ATOM 695 C C . GLN A 1 92 ? 6.566 -17.016 -14.023 1 97.88 92 GLN A C 1
ATOM 697 O O . GLN A 1 92 ? 6.527 -18.141 -13.508 1 97.88 92 GLN A O 1
ATOM 702 N N . VAL A 1 93 ? 6.406 -15.875 -13.352 1 98.31 93 VAL A N 1
ATOM 703 C CA . VAL A 1 93 ? 6.164 -15.883 -11.914 1 98.31 93 VAL A CA 1
ATOM 704 C C . VAL A 1 93 ? 5.094 -14.852 -11.562 1 98.31 93 VAL A C 1
ATOM 706 O O . VAL A 1 93 ? 5.047 -13.773 -12.148 1 98.31 93 VAL A O 1
ATOM 709 N N . VAL A 1 94 ? 4.223 -15.242 -10.625 1 98.81 94 VAL A N 1
ATOM 710 C CA . VAL A 1 94 ? 3.309 -14.305 -9.977 1 98.81 94 VAL A CA 1
ATOM 711 C C . VAL A 1 94 ? 3.82 -13.961 -8.586 1 98.81 94 VAL A C 1
ATOM 713 O O . VAL A 1 94 ? 4.102 -14.852 -7.777 1 98.81 94 VAL A O 1
ATOM 716 N N . ALA A 1 95 ? 4.027 -12.75 -8.344 1 98.81 95 ALA A N 1
ATOM 717 C CA . ALA A 1 95 ? 4.297 -12.242 -7 1 98.81 95 ALA A CA 1
ATOM 718 C C . ALA A 1 95 ? 3.012 -11.758 -6.336 1 98.81 95 ALA A C 1
ATOM 720 O O . ALA A 1 95 ? 2.479 -10.703 -6.699 1 98.81 95 ALA A O 1
ATOM 721 N N . LEU A 1 96 ? 2.529 -12.5 -5.41 1 98.94 96 LEU A N 1
ATOM 722 C CA . LEU A 1 96 ? 1.266 -12.195 -4.75 1 98.94 96 LEU A CA 1
ATOM 723 C C . LEU A 1 96 ? 1.502 -11.414 -3.463 1 98.94 96 LEU A C 1
ATOM 725 O O . LEU A 1 96 ? 2.309 -11.82 -2.625 1 98.94 96 LEU A O 1
ATOM 729 N N . ASN A 1 97 ? 0.828 -10.305 -3.352 1 98.94 97 ASN A N 1
ATOM 730 C CA . ASN A 1 97 ? 0.808 -9.594 -2.078 1 98.94 97 ASN A CA 1
ATOM 731 C C . ASN A 1 97 ? -0.01 -10.344 -1.029 1 98.94 97 ASN A C 1
ATOM 733 O O . ASN A 1 97 ? -1.239 -10.391 -1.112 1 98.94 97 ASN A O 1
ATOM 737 N N . VAL A 1 98 ? 0.636 -10.789 -0.014 1 98.88 98 VAL A N 1
ATOM 738 C CA . VAL A 1 98 ? -0.041 -11.688 0.915 1 98.88 98 VAL A CA 1
ATOM 739 C C . VAL A 1 98 ? -1.068 -10.906 1.732 1 98.88 98 VAL A C 1
ATOM 741 O O . VAL A 1 98 ? -2.029 -11.484 2.248 1 98.88 98 VAL A O 1
ATOM 744 N N . ALA A 1 99 ? -0.934 -9.602 1.822 1 98.88 99 ALA A N 1
ATOM 745 C CA . ALA A 1 99 ? -1.866 -8.766 2.57 1 98.88 99 ALA A CA 1
ATOM 746 C C . ALA A 1 99 ? -3.256 -8.789 1.94 1 98.88 99 ALA A C 1
ATOM 748 O O . ALA A 1 99 ? -4.238 -8.383 2.564 1 98.88 99 ALA A O 1
ATOM 749 N N . CYS A 1 100 ? -3.34 -9.25 0.708 1 98.88 100 CYS A N 1
ATOM 750 C CA . CYS A 1 100 ? -4.605 -9.258 -0.018 1 98.88 100 CYS A CA 1
ATOM 751 C C . CYS A 1 100 ? -5.344 -10.578 0.192 1 98.88 100 CYS A C 1
ATOM 753 O O . CYS A 1 100 ? -6.473 -10.742 -0.268 1 98.88 100 CYS A O 1
ATOM 755 N N . ILE A 1 101 ? -4.707 -11.547 0.904 1 98.81 101 ILE A N 1
ATOM 756 C CA . ILE A 1 101 ? -5.363 -12.812 1.19 1 98.81 101 ILE A CA 1
ATOM 757 C C . ILE A 1 101 ? -6.441 -12.609 2.254 1 98.81 101 ILE A C 1
ATOM 759 O O . ILE A 1 101 ? -6.207 -11.938 3.262 1 98.81 101 ILE A O 1
ATOM 763 N N . ASP A 1 102 ? -7.605 -13.117 1.953 1 98.5 102 ASP A N 1
ATOM 764 C CA . ASP A 1 102 ? -8.711 -12.984 2.896 1 98.5 102 ASP A CA 1
ATOM 765 C C . ASP A 1 102 ? -8.359 -13.617 4.242 1 98.5 102 ASP A C 1
ATOM 767 O O . ASP A 1 102 ? -7.902 -14.758 4.297 1 98.5 102 ASP A O 1
ATOM 771 N N . GLY A 1 103 ? -8.531 -12.828 5.336 1 95.81 103 GLY A N 1
ATOM 772 C CA . GLY A 1 103 ? -8.344 -13.359 6.676 1 95.81 103 GLY A CA 1
ATOM 773 C C . GLY A 1 103 ? -6.891 -13.43 7.094 1 95.81 103 GLY A C 1
ATOM 774 O O . GLY A 1 103 ? -6.566 -14.008 8.133 1 95.81 103 GLY A O 1
ATOM 775 N N . ILE A 1 104 ? -6.016 -12.867 6.352 1 96.19 104 ILE A N 1
ATOM 776 C CA . ILE A 1 104 ? -4.59 -12.93 6.645 1 96.19 104 ILE A CA 1
ATOM 777 C C . ILE A 1 104 ? -4.309 -12.273 7.992 1 96.19 104 ILE A C 1
ATOM 779 O O . ILE A 1 104 ? -4.918 -11.258 8.336 1 96.19 104 ILE A O 1
ATOM 783 N N . GLU A 1 105 ? -3.455 -12.859 8.781 1 94.56 105 GLU A N 1
ATOM 784 C CA . GLU A 1 105 ? -2.848 -12.258 9.969 1 94.56 105 GLU A CA 1
ATOM 785 C C . GLU A 1 105 ? -1.353 -12.039 9.766 1 94.56 105 GLU A C 1
ATOM 787 O O . GLU A 1 105 ? -0.542 -12.922 10.055 1 94.56 105 GLU A O 1
ATOM 792 N N . LEU A 1 106 ? -1.015 -10.844 9.359 1 96.12 106 LEU A N 1
ATOM 793 C CA . LEU A 1 106 ? 0.366 -10.555 8.992 1 96.12 106 LEU A CA 1
ATOM 794 C C . LEU A 1 106 ? 1.304 -10.781 10.172 1 96.12 106 LEU A C 1
ATOM 796 O O . LEU A 1 106 ? 2.439 -11.227 9.992 1 96.12 106 LEU A O 1
ATOM 800 N N . SER A 1 107 ? 0.818 -10.477 11.352 1 93 107 SER A N 1
ATOM 801 C CA . SER A 1 107 ? 1.639 -10.578 12.547 1 93 107 SER A CA 1
ATOM 802 C C . SER A 1 107 ? 2.043 -12.023 12.828 1 93 107 SER A C 1
ATOM 804 O O . SER A 1 107 ? 2.959 -12.281 13.609 1 93 107 SER A O 1
ATOM 806 N N . GLN A 1 108 ? 1.361 -12.969 12.18 1 94.44 108 GLN A N 1
ATOM 807 C CA . GLN A 1 108 ? 1.622 -14.383 12.422 1 94.44 108 GLN A CA 1
ATOM 808 C C . GLN A 1 108 ? 2.531 -14.969 11.352 1 94.44 108 GLN A C 1
ATOM 810 O O . GLN A 1 108 ? 2.941 -16.125 11.438 1 94.44 108 GLN A O 1
ATOM 815 N N . LEU A 1 109 ? 2.854 -14.148 10.398 1 96.44 109 LEU A N 1
ATOM 816 C CA . LEU A 1 109 ? 3.701 -14.633 9.312 1 96.44 109 LEU A CA 1
ATOM 817 C C . LEU A 1 109 ? 5.176 -14.414 9.641 1 96.44 109 LEU A C 1
ATOM 819 O O . LEU A 1 109 ? 5.547 -13.391 10.219 1 96.44 109 LEU A O 1
ATOM 823 N N . LYS A 1 110 ? 5.969 -15.461 9.352 1 95.88 110 LYS A N 1
ATOM 824 C CA . LYS A 1 110 ? 7.418 -15.281 9.297 1 95.88 110 LYS A CA 1
ATOM 825 C C . LYS A 1 110 ? 7.852 -14.734 7.938 1 95.88 110 LYS A C 1
ATOM 827 O O . LYS A 1 110 ? 7.602 -15.359 6.902 1 95.88 110 LYS A O 1
ATOM 832 N N . MET A 1 111 ? 8.539 -13.586 7.98 1 97.69 111 MET A N 1
ATOM 833 C CA . MET A 1 111 ? 8.938 -12.977 6.711 1 97.69 111 MET A CA 1
ATOM 834 C C . MET A 1 111 ? 10.453 -12.992 6.547 1 97.69 111 MET A C 1
ATOM 836 O O . MET A 1 111 ? 11.188 -12.859 7.527 1 97.69 111 MET A O 1
ATOM 840 N N . THR A 1 112 ? 10.883 -13.117 5.367 1 98.12 112 THR A N 1
ATOM 841 C CA . THR A 1 112 ? 12.297 -13.109 5.016 1 98.12 112 THR A CA 1
ATOM 842 C C . THR A 1 112 ? 12.75 -11.703 4.621 1 98.12 112 THR A C 1
ATOM 844 O O . THR A 1 112 ? 12.281 -11.156 3.623 1 98.12 112 THR A O 1
ATOM 847 N N . PRO A 1 113 ? 13.648 -11.141 5.371 1 97.12 113 PRO A N 1
ATOM 848 C CA . PRO A 1 113 ? 14.156 -9.836 4.957 1 97.12 113 PRO A CA 1
ATOM 849 C C . PRO A 1 113 ? 14.898 -9.883 3.621 1 97.12 113 PRO A C 1
ATOM 851 O O . PRO A 1 113 ? 15.672 -10.812 3.375 1 97.12 113 PRO A O 1
ATOM 854 N N . ILE A 1 114 ? 14.586 -8.945 2.795 1 97.12 114 ILE A N 1
ATOM 855 C CA . ILE A 1 114 ? 15.258 -8.789 1.508 1 97.12 114 ILE A CA 1
ATOM 856 C C . ILE A 1 114 ? 15.797 -7.367 1.377 1 97.12 114 ILE A C 1
ATOM 858 O O . ILE A 1 114 ? 15.086 -6.398 1.661 1 97.12 114 ILE A O 1
ATOM 862 N N . ASP A 1 115 ? 17.094 -7.191 1.036 1 96.38 115 ASP A N 1
ATOM 863 C CA . ASP A 1 115 ? 17.656 -5.871 0.776 1 96.38 115 ASP A CA 1
ATOM 864 C C . ASP A 1 115 ? 17.484 -5.477 -0.688 1 96.38 115 ASP A C 1
ATOM 866 O O . ASP A 1 115 ? 18.438 -5.508 -1.463 1 96.38 115 ASP A O 1
ATOM 870 N N . GLY A 1 116 ? 16.266 -5.004 -0.988 1 93.75 116 GLY A N 1
ATOM 871 C CA . GLY A 1 116 ? 15.953 -4.598 -2.35 1 93.75 116 GLY A CA 1
ATOM 872 C C . GLY A 1 116 ? 16.438 -3.199 -2.684 1 93.75 116 GLY A C 1
ATOM 873 O O . GLY A 1 116 ? 16.484 -2.818 -3.854 1 93.75 116 GLY A O 1
ATOM 874 N N . ARG A 1 117 ? 16.797 -2.447 -1.742 1 90.25 117 ARG A N 1
ATOM 875 C CA . ARG A 1 117 ? 17.25 -1.076 -1.938 1 90.25 117 ARG A CA 1
ATOM 876 C C . ARG A 1 117 ? 18.609 -1.044 -2.633 1 90.25 117 ARG A C 1
ATOM 878 O O . ARG A 1 117 ? 18.906 -0.104 -3.369 1 90.25 117 ARG A O 1
ATOM 885 N N . HIS A 1 118 ? 19.406 -1.94 -2.33 1 86.62 118 HIS A N 1
ATOM 886 C CA . HIS A 1 118 ? 20.734 -1.972 -2.902 1 86.62 118 HIS A CA 1
ATOM 887 C C . HIS A 1 118 ? 20.859 -3.068 -3.955 1 86.62 118 HIS A C 1
ATOM 889 O O . HIS A 1 118 ? 21.969 -3.541 -4.238 1 86.62 118 HIS A O 1
ATOM 895 N N . ARG A 1 119 ? 19.875 -3.574 -4.684 1 74.88 119 ARG A N 1
ATOM 896 C CA . ARG A 1 119 ? 19.938 -4.535 -5.781 1 74.88 119 ARG A CA 1
ATOM 897 C C . ARG A 1 119 ? 19.766 -3.84 -7.125 1 74.88 119 ARG A C 1
ATOM 899 O O . ARG A 1 119 ? 19.125 -2.789 -7.211 1 74.88 119 ARG A O 1
ATOM 906 N N . MET B 1 1 ? 13.469 17.797 23.781 1 40.97 1 MET B N 1
ATOM 907 C CA . MET B 1 1 ? 12.367 18.219 22.922 1 40.97 1 MET B CA 1
ATOM 908 C C . MET B 1 1 ? 12.352 17.438 21.609 1 40.97 1 MET B C 1
ATOM 910 O O . MET B 1 1 ? 13.375 17.344 20.938 1 40.97 1 MET B O 1
ATOM 914 N N . SER B 1 2 ? 11.672 16.266 21.453 1 54.44 2 SER B N 1
ATOM 915 C CA . SER B 1 2 ? 11.82 15.5 20.219 1 54.44 2 SER B CA 1
ATOM 916 C C . SER B 1 2 ? 11.781 16.406 19 1 54.44 2 SER B C 1
ATOM 918 O O . SER B 1 2 ? 10.898 17.266 18.875 1 54.44 2 SER B O 1
ATOM 920 N N . ASP B 1 3 ? 12.797 16.844 18.406 1 70.25 3 ASP B N 1
ATOM 921 C CA . ASP B 1 3 ? 12.961 17.984 17.5 1 70.25 3 ASP B CA 1
ATOM 922 C C . ASP B 1 3 ? 12.117 17.812 16.25 1 70.25 3 ASP B C 1
ATOM 924 O O . ASP B 1 3 ? 12.195 16.781 15.578 1 70.25 3 ASP B O 1
ATOM 928 N N . VAL B 1 4 ? 11.023 18.688 16.141 1 80.81 4 VAL B N 1
ATOM 929 C CA . VAL B 1 4 ? 10.203 18.844 14.953 1 80.81 4 VAL B CA 1
ATOM 930 C C . VAL B 1 4 ? 11.094 19.188 13.758 1 80.81 4 VAL B C 1
ATOM 932 O O . VAL B 1 4 ? 11.953 20.062 13.852 1 80.81 4 VAL B O 1
ATOM 935 N N . LYS B 1 5 ? 11.039 18.328 12.75 1 89.75 5 LYS B N 1
ATOM 936 C CA . LYS B 1 5 ? 11.812 18.531 11.531 1 89.75 5 LYS B CA 1
ATOM 937 C C . LYS B 1 5 ? 10.906 18.734 10.32 1 89.75 5 LYS B C 1
ATOM 939 O O . LYS B 1 5 ? 9.812 18.172 10.266 1 89.75 5 LYS B O 1
ATOM 944 N N . VAL B 1 6 ? 11.359 19.625 9.523 1 96.5 6 VAL B N 1
ATOM 945 C CA . VAL B 1 6 ? 10.742 19.719 8.203 1 96.5 6 VAL B CA 1
ATOM 946 C C . VAL B 1 6 ? 11.234 18.578 7.316 1 96.5 6 VAL B C 1
ATOM 948 O O . VAL B 1 6 ? 12.438 18.391 7.137 1 96.5 6 VAL B O 1
ATOM 951 N N . LEU B 1 7 ? 10.328 17.797 6.777 1 98.38 7 LEU B N 1
ATOM 952 C CA . LEU B 1 7 ? 10.633 16.641 5.953 1 98.38 7 LEU B CA 1
ATOM 953 C C . LEU B 1 7 ? 9.93 16.734 4.605 1 98.38 7 LEU B C 1
ATOM 955 O O . LEU B 1 7 ? 8.914 17.422 4.473 1 98.38 7 LEU B O 1
ATOM 959 N N . THR B 1 8 ? 10.477 16.078 3.631 1 98.81 8 THR B N 1
ATOM 960 C CA . THR B 1 8 ? 9.852 15.953 2.316 1 98.81 8 THR B CA 1
ATOM 961 C C . THR B 1 8 ? 9.531 14.492 1.997 1 98.81 8 THR B C 1
ATOM 963 O O . THR B 1 8 ? 10.031 13.586 2.664 1 98.81 8 THR B O 1
ATOM 966 N N . GLY B 1 9 ? 8.641 14.336 1.038 1 98.88 9 GLY B N 1
ATOM 967 C CA . GLY B 1 9 ? 8.258 13.008 0.599 1 98.88 9 GLY B CA 1
ATOM 968 C C . GLY B 1 9 ? 7.352 13.016 -0.617 1 98.88 9 GLY B C 1
ATOM 969 O O . GLY B 1 9 ? 7.199 14.047 -1.276 1 98.88 9 GLY B O 1
ATOM 970 N N . GLY B 1 10 ? 6.832 11.805 -0.95 1 98.94 10 GLY B N 1
ATOM 971 C CA . GLY B 1 10 ? 5.957 11.68 -2.104 1 98.94 10 GLY B CA 1
ATOM 972 C C . GLY B 1 10 ? 5.664 10.234 -2.469 1 98.94 10 GLY B C 1
ATOM 973 O O . GLY B 1 10 ? 6.066 9.312 -1.755 1 98.94 10 GLY B O 1
ATOM 974 N N . CYS B 1 11 ? 4.938 10.125 -3.539 1 98.94 11 CYS B N 1
ATOM 975 C CA . CYS B 1 11 ? 4.609 8.789 -4.035 1 98.94 11 CYS B CA 1
ATOM 976 C C . CYS B 1 11 ? 5.812 8.156 -4.719 1 98.94 11 CYS B C 1
ATOM 978 O O . CYS B 1 11 ? 6.926 8.672 -4.637 1 98.94 11 CYS B O 1
ATOM 980 N N . HIS B 1 12 ? 5.652 7.035 -5.32 1 98.94 12 HIS B N 1
ATOM 981 C CA . HIS B 1 12 ? 6.77 6.281 -5.887 1 98.94 12 HIS B CA 1
ATOM 982 C C . HIS B 1 12 ? 7.195 6.855 -7.234 1 98.94 12 HIS B C 1
ATOM 984 O O . HIS B 1 12 ? 8.391 6.945 -7.527 1 98.94 12 HIS B O 1
ATOM 990 N N . CYS B 1 13 ? 6.23 7.227 -8.125 1 98.81 13 CYS B N 1
ATOM 991 C CA . CYS B 1 13 ? 6.543 7.648 -9.484 1 98.81 13 CYS B CA 1
ATOM 992 C C . CYS B 1 13 ? 7.016 9.102 -9.508 1 98.81 13 CYS B C 1
ATOM 994 O O . CYS B 1 13 ? 7.492 9.586 -10.531 1 98.81 13 CYS B O 1
ATOM 996 N N . GLY B 1 14 ? 6.805 9.781 -8.438 1 98.75 14 GLY B N 1
ATOM 997 C CA . GLY B 1 14 ? 7.359 11.125 -8.312 1 98.75 14 GLY B CA 1
ATOM 998 C C . GLY B 1 14 ? 6.352 12.219 -8.617 1 98.75 14 GLY B C 1
ATOM 999 O O . GLY B 1 14 ? 6.625 13.398 -8.398 1 98.75 14 GLY B O 1
ATOM 1000 N N . LEU B 1 15 ? 5.121 11.898 -8.984 1 98.88 15 LEU B N 1
ATOM 1001 C CA . LEU B 1 15 ? 4.129 12.891 -9.367 1 98.88 15 LEU B CA 1
ATOM 1002 C C . LEU B 1 15 ? 3.6 13.633 -8.148 1 98.88 15 LEU B C 1
ATOM 1004 O O . LEU B 1 15 ? 3.316 14.836 -8.219 1 98.88 15 LEU B O 1
ATOM 1008 N N . VAL B 1 16 ? 3.43 12.992 -7.055 1 98.94 16 VAL B N 1
ATOM 1009 C CA . VAL B 1 16 ? 2.924 13.594 -5.828 1 98.94 16 VAL B CA 1
ATOM 1010 C C . VAL B 1 16 ? 4.082 13.867 -4.871 1 98.94 16 VAL B C 1
ATOM 1012 O O . VAL B 1 16 ? 4.848 12.961 -4.539 1 98.94 16 VAL B O 1
ATOM 1015 N N . ARG B 1 17 ? 4.246 15.086 -4.523 1 98.94 17 ARG B N 1
ATOM 1016 C CA . ARG B 1 17 ? 5.289 15.508 -3.594 1 98.94 17 ARG B CA 1
ATOM 1017 C C . ARG B 1 17 ? 4.707 16.359 -2.473 1 98.94 17 ARG B C 1
ATOM 1019 O O . ARG B 1 17 ? 3.783 17.156 -2.699 1 98.94 17 ARG B O 1
ATOM 1026 N N . PHE B 1 18 ? 5.277 16.219 -1.262 1 98.94 18 PHE B N 1
ATOM 1027 C CA . PHE B 1 18 ? 4.805 17.031 -0.137 1 98.94 18 PHE B CA 1
ATOM 1028 C C . PHE B 1 18 ? 5.969 17.453 0.75 1 98.94 18 PHE B C 1
ATOM 1030 O O . PHE B 1 18 ? 7.09 16.953 0.594 1 98.94 18 PHE B O 1
ATOM 1037 N N . GLU B 1 19 ? 5.734 18.375 1.573 1 98.88 19 GLU B N 1
ATOM 1038 C CA . GLU B 1 19 ? 6.523 18.766 2.738 1 98.88 19 GLU B CA 1
ATOM 1039 C C . GLU B 1 19 ? 5.695 18.688 4.016 1 98.88 19 GLU B C 1
ATOM 1041 O O . GLU B 1 19 ? 4.5 18.984 4.008 1 98.88 19 GLU B O 1
ATOM 1046 N N . CYS B 1 20 ? 6.348 18.281 5.062 1 98.75 20 CYS B N 1
ATOM 1047 C CA . CYS B 1 20 ? 5.633 18.203 6.332 1 98.75 20 CYS B CA 1
ATOM 1048 C C . CYS B 1 20 ? 6.559 18.516 7.5 1 98.75 20 CYS B C 1
ATOM 1050 O O . CYS B 1 20 ? 7.781 18.484 7.355 1 98.75 20 CYS B O 1
ATOM 1052 N N . THR B 1 21 ? 5.918 18.938 8.555 1 98.38 21 THR B N 1
ATOM 1053 C CA . THR B 1 21 ? 6.59 19.109 9.836 1 98.38 21 THR B CA 1
ATOM 1054 C C . THR B 1 21 ? 6.07 18.109 10.867 1 98.38 21 THR B C 1
ATOM 1056 O O . THR B 1 21 ? 4.867 18.078 11.141 1 98.38 21 THR B O 1
ATOM 1059 N N . THR B 1 22 ? 6.926 17.281 11.398 1 97.44 22 THR B N 1
ATOM 1060 C CA . THR B 1 22 ? 6.508 16.25 12.344 1 97.44 22 THR B CA 1
ATOM 1061 C C . THR B 1 22 ? 7.699 15.75 13.164 1 97.44 22 THR B C 1
ATOM 1063 O O . THR B 1 22 ? 8.844 15.852 12.727 1 97.44 22 THR B O 1
ATOM 1066 N N . ASP B 1 23 ? 7.426 15.242 14.32 1 95 23 ASP B N 1
ATOM 1067 C CA . ASP B 1 23 ? 8.469 14.625 15.133 1 95 23 ASP B CA 1
ATOM 1068 C C . ASP B 1 23 ? 8.336 13.102 15.133 1 95 23 ASP B C 1
ATOM 1070 O O . ASP B 1 23 ? 9.141 12.406 15.75 1 95 23 ASP B O 1
ATOM 1074 N N . LEU B 1 24 ? 7.301 12.562 14.508 1 95.38 24 LEU B N 1
ATOM 1075 C CA . LEU B 1 24 ? 7.051 11.133 14.352 1 95.38 24 LEU B CA 1
ATOM 1076 C C . LEU B 1 24 ? 6.871 10.461 15.711 1 95.38 24 LEU B C 1
ATOM 1078 O O . LEU B 1 24 ? 7.152 9.266 15.859 1 95.38 24 LEU B O 1
ATOM 1082 N N . THR B 1 25 ? 6.348 11.234 16.625 1 92.94 25 THR B N 1
ATOM 1083 C CA . THR B 1 25 ? 6.172 10.703 17.984 1 92.94 25 THR B CA 1
ATOM 1084 C C . THR B 1 25 ? 5.086 9.633 18 1 92.94 25 THR B C 1
ATOM 1086 O O . THR B 1 25 ? 5.133 8.703 18.812 1 92.94 25 THR B O 1
ATOM 1089 N N . MET B 1 26 ? 4.109 9.789 17.172 1 95.88 26 MET B N 1
ATOM 1090 C CA . MET B 1 26 ? 3.029 8.812 17.078 1 95.88 26 MET B CA 1
ATOM 1091 C C . MET B 1 26 ? 2.875 8.305 15.648 1 95.88 26 MET B C 1
ATOM 1093 O O . MET B 1 26 ? 2.545 9.07 14.742 1 95.88 26 MET B O 1
ATOM 1097 N N . VAL B 1 27 ? 3.205 7.09 15.492 1 98.5 27 VAL B N 1
ATOM 1098 C CA . VAL B 1 27 ? 3.006 6.379 14.234 1 98.5 27 VAL B CA 1
ATOM 1099 C C . VAL B 1 27 ? 2.193 5.109 14.484 1 98.5 27 VAL B C 1
ATOM 1101 O O . VAL B 1 27 ? 2.492 4.34 15.398 1 98.5 27 VAL B O 1
ATOM 1104 N N . THR B 1 28 ? 1.175 4.883 13.688 1 98.56 28 THR B N 1
ATOM 1105 C CA . THR B 1 28 ? 0.262 3.775 13.953 1 98.56 28 THR B CA 1
ATOM 1106 C C . THR B 1 28 ? 0.715 2.512 13.234 1 98.56 28 THR B C 1
ATOM 1108 O O . THR B 1 28 ? 1.285 2.586 12.141 1 98.56 28 THR B O 1
ATOM 1111 N N . ALA B 1 29 ? 0.486 1.389 13.836 1 97.75 29 ALA B N 1
ATOM 1112 C CA . ALA B 1 29 ? 0.354 0.073 13.219 1 97.75 29 ALA B CA 1
ATOM 1113 C C . ALA B 1 29 ? -1.063 -0.468 13.375 1 97.75 29 ALA B C 1
ATOM 1115 O O . ALA B 1 29 ? -1.363 -1.168 14.344 1 97.75 29 ALA B O 1
ATOM 1116 N N . CYS B 1 30 ? -1.901 -0.147 12.469 1 97.62 30 CYS B N 1
ATOM 1117 C CA . CYS B 1 30 ? -3.328 -0.447 12.547 1 97.62 30 CYS B CA 1
ATOM 1118 C C . CYS B 1 30 ? -3.664 -1.708 11.766 1 97.62 30 CYS B C 1
A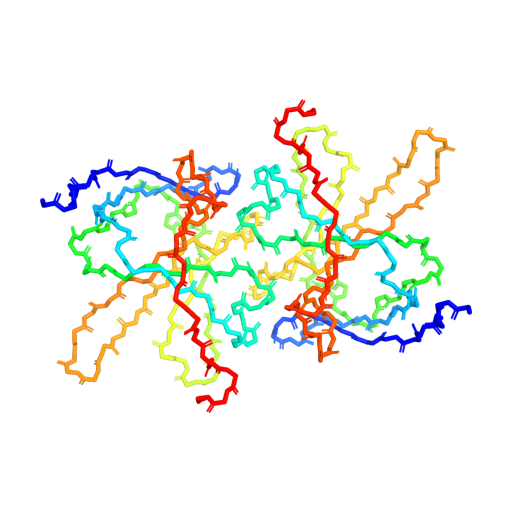TOM 1120 O O . CYS B 1 30 ? -3.156 -1.911 10.656 1 97.62 30 CYS B O 1
ATOM 1122 N N . ASN B 1 31 ? -4.566 -2.496 12.227 1 97.19 31 ASN B N 1
ATOM 1123 C CA . ASN B 1 31 ? -4.879 -3.758 11.57 1 97.19 31 ASN B CA 1
ATOM 1124 C C . ASN B 1 31 ? -6.234 -3.705 10.867 1 97.19 31 ASN B C 1
ATOM 1126 O O . ASN B 1 31 ? -6.848 -4.742 10.609 1 97.19 31 ASN B O 1
ATOM 1130 N N . CYS B 1 32 ? -6.781 -2.535 10.602 1 97.31 32 CYS B N 1
ATOM 1131 C CA . CYS B 1 32 ? -8 -2.5 9.797 1 97.31 32 CYS B CA 1
ATOM 1132 C C . CYS B 1 32 ? -7.719 -2.922 8.359 1 97.31 32 CYS B C 1
ATOM 1134 O O . CYS B 1 32 ? -6.562 -3.057 7.965 1 97.31 32 CYS B O 1
ATOM 1136 N N . SER B 1 33 ? -8.75 -3.121 7.582 1 97.69 33 SER B N 1
ATOM 1137 C CA . SER B 1 33 ? -8.617 -3.744 6.27 1 97.69 33 SER B CA 1
ATOM 1138 C C . SER B 1 33 ? -7.766 -2.893 5.336 1 97.69 33 SER B C 1
ATOM 1140 O O . SER B 1 33 ? -6.863 -3.404 4.672 1 97.69 33 SER B O 1
ATOM 1142 N N . ILE B 1 34 ? -7.969 -1.598 5.309 1 98.44 34 ILE B N 1
ATOM 1143 C CA . ILE B 1 34 ? -7.273 -0.773 4.324 1 98.44 34 ILE B CA 1
ATOM 1144 C C . ILE B 1 34 ? -5.82 -0.576 4.75 1 98.44 34 ILE B C 1
ATOM 1146 O O . ILE B 1 34 ? -4.914 -0.586 3.916 1 98.44 34 ILE B O 1
ATOM 1150 N N . CYS B 1 35 ? -5.516 -0.4 6.059 1 98.44 35 CYS B N 1
ATOM 1151 C CA . CYS B 1 35 ? -4.141 -0.282 6.531 1 98.44 35 CYS B CA 1
ATOM 1152 C C . CYS B 1 35 ? -3.359 -1.562 6.258 1 98.44 35 CYS B C 1
ATOM 1154 O O . CYS B 1 35 ? -2.18 -1.51 5.906 1 98.44 35 CYS B O 1
ATOM 1156 N N . THR B 1 36 ? -4.023 -2.688 6.434 1 98.31 36 THR B N 1
ATOM 1157 C CA . THR B 1 36 ? -3.379 -3.971 6.184 1 98.31 36 THR B CA 1
ATOM 1158 C C . THR B 1 36 ? -3.07 -4.141 4.699 1 98.31 36 THR B C 1
ATOM 1160 O O . THR B 1 36 ? -1.937 -4.449 4.328 1 98.31 36 THR B O 1
ATOM 1163 N N . LYS B 1 37 ? -3.994 -3.887 3.846 1 98.75 37 LYS B N 1
ATOM 1164 C CA . LYS B 1 37 ? -3.844 -4.168 2.42 1 98.75 37 LYS B CA 1
ATOM 1165 C C . LYS B 1 37 ? -2.895 -3.174 1.761 1 98.75 37 LYS B C 1
ATOM 1167 O O . LYS B 1 37 ? -2.221 -3.504 0.783 1 98.75 37 LYS B O 1
ATOM 1172 N N . LYS B 1 38 ? -2.783 -1.962 2.307 1 98.75 38 LYS B N 1
ATOM 1173 C CA . LYS B 1 38 ? -1.962 -0.938 1.669 1 98.75 38 LYS B CA 1
ATOM 1174 C C . LYS B 1 38 ? -0.68 -0.688 2.459 1 98.75 38 LYS B C 1
ATOM 1176 O O . LYS B 1 38 ? 0.177 0.088 2.031 1 98.75 38 LYS B O 1
ATOM 1181 N N . GLY B 1 39 ? -0.556 -1.351 3.592 1 98.06 39 GLY B N 1
ATOM 1182 C CA . GLY B 1 39 ? 0.635 -1.165 4.406 1 98.06 39 GLY B CA 1
ATOM 1183 C C . GLY B 1 39 ? 0.777 0.246 4.941 1 98.06 39 GLY B C 1
ATOM 1184 O O . GLY B 1 39 ? 1.87 0.816 4.922 1 98.06 39 GLY B O 1
ATOM 1185 N N . LEU B 1 40 ? -0.328 0.779 5.414 1 98.81 40 LEU B N 1
ATOM 1186 C CA . LEU B 1 40 ? -0.313 2.174 5.84 1 98.81 40 LEU B CA 1
ATOM 1187 C C . LEU B 1 40 ? 0.121 2.291 7.297 1 98.81 40 LEU B C 1
ATOM 1189 O O . LEU B 1 40 ? -0.38 1.565 8.156 1 98.81 40 LEU B O 1
ATOM 1193 N N . HIS B 1 41 ? 1.01 3.156 7.555 1 98.75 41 HIS B N 1
ATOM 1194 C CA . HIS B 1 41 ? 1.381 3.65 8.875 1 98.75 41 HIS B CA 1
ATOM 1195 C C . HIS B 1 41 ? 1.256 5.168 8.953 1 98.75 41 HIS B C 1
ATOM 1197 O O . HIS B 1 41 ? 2.018 5.891 8.305 1 98.75 41 HIS B O 1
ATOM 1203 N N . PHE B 1 42 ? 0.329 5.605 9.828 1 98.75 42 PHE B N 1
ATOM 1204 C CA . PHE B 1 42 ? -0.006 7.027 9.789 1 98.75 42 PHE B CA 1
ATOM 1205 C C . PHE B 1 42 ? 0.624 7.766 10.969 1 98.75 42 PHE B C 1
ATOM 1207 O O . PHE B 1 42 ? 0.693 7.23 12.078 1 98.75 42 PHE B O 1
ATOM 1214 N N . THR B 1 43 ? 1.102 8.922 10.734 1 98.62 43 THR B N 1
ATOM 1215 C CA . THR B 1 43 ? 1.196 10 11.719 1 98.62 43 THR B CA 1
ATOM 1216 C C . THR B 1 43 ? 0.161 11.086 11.43 1 98.62 43 THR B C 1
ATOM 1218 O O . THR B 1 43 ? -0.307 11.219 10.297 1 98.62 43 THR B O 1
ATOM 1221 N N . PHE B 1 44 ? -0.205 11.789 12.422 1 98.19 44 PHE B N 1
ATOM 1222 C CA . PHE B 1 44 ? -1.301 12.742 12.289 1 98.19 44 PHE B CA 1
ATOM 1223 C C . PHE B 1 44 ? -0.802 14.172 12.477 1 98.19 44 PHE B C 1
ATOM 1225 O O . PHE B 1 44 ? -0.093 14.469 13.438 1 98.19 44 PHE B O 1
ATOM 1232 N N . LEU B 1 45 ? -1.208 14.992 11.492 1 98.19 45 LEU B N 1
ATOM 1233 C CA . LEU B 1 45 ? -0.74 16.375 11.453 1 98.19 45 LEU B CA 1
ATOM 1234 C C . LEU B 1 45 ? -1.915 17.344 11.367 1 98.19 45 LEU B C 1
ATOM 1236 O O . LEU B 1 45 ? -2.906 17.062 10.688 1 98.19 45 LEU B O 1
ATOM 1240 N N . PRO B 1 46 ? -1.728 18.484 12.055 1 97.69 46 PRO B N 1
ATOM 1241 C CA . PRO B 1 46 ? -2.637 19.562 11.648 1 97.69 46 PRO B CA 1
ATOM 1242 C C . PRO B 1 46 ? -2.389 20.016 10.211 1 97.69 46 PRO B C 1
ATOM 1244 O O . PRO B 1 46 ? -1.267 19.906 9.711 1 97.69 46 PRO B O 1
ATOM 1247 N N . PRO B 1 47 ? -3.424 20.516 9.547 1 97.94 47 PRO B N 1
ATOM 1248 C CA . PRO B 1 47 ? -3.271 20.938 8.156 1 97.94 47 PRO B CA 1
ATOM 1249 C C . PRO B 1 47 ? -2.098 21.891 7.945 1 97.94 47 PRO B C 1
ATOM 1251 O O . PRO B 1 47 ? -1.405 21.812 6.93 1 97.94 47 PRO B O 1
ATOM 1254 N N . LYS B 1 48 ? -1.75 22.703 8.883 1 97.88 48 LYS B N 1
ATOM 1255 C CA . LYS B 1 48 ? -0.685 23.703 8.75 1 97.88 48 LYS B CA 1
ATOM 1256 C C . LYS B 1 48 ? 0.684 23.031 8.688 1 97.88 48 LYS B C 1
ATOM 1258 O O . LYS B 1 48 ? 1.668 23.641 8.273 1 97.88 48 LYS B O 1
ATOM 1263 N N . SER B 1 49 ? 0.804 21.75 9.117 1 98.56 49 SER B N 1
ATOM 1264 C CA . SER B 1 49 ? 2.07 21.031 9.164 1 98.56 49 SER B CA 1
ATOM 1265 C C . SER B 1 49 ? 2.262 20.156 7.93 1 98.56 49 SER B C 1
ATOM 1267 O O . SER B 1 49 ? 3.168 19.328 7.883 1 98.56 49 SER B O 1
ATOM 1269 N N . PHE B 1 50 ? 1.39 20.328 6.957 1 98.81 50 PHE B N 1
ATOM 1270 C CA . PHE B 1 50 ? 1.452 19.547 5.723 1 98.81 50 PHE B CA 1
ATOM 1271 C C . PHE B 1 50 ? 1.203 20.438 4.512 1 98.81 50 PHE B C 1
ATOM 1273 O O . PHE B 1 50 ? 0.222 21.188 4.473 1 98.81 50 PHE B O 1
ATOM 1280 N N . GLN B 1 51 ? 2.076 20.297 3.539 1 98.88 51 GLN B N 1
ATOM 1281 C CA . GLN B 1 51 ? 1.911 21.016 2.281 1 98.88 51 GLN B CA 1
ATOM 1282 C C . GLN B 1 51 ? 2.094 20.078 1.085 1 98.88 51 GLN B C 1
ATOM 1284 O O . GLN B 1 51 ? 3.16 19.484 0.91 1 98.88 51 GLN B O 1
ATOM 1289 N N . LEU B 1 52 ? 1.04 19.984 0.261 1 98.88 52 LEU B N 1
ATOM 1290 C CA . LEU B 1 52 ? 1.172 19.312 -1.033 1 98.88 52 LEU B CA 1
ATOM 1291 C C . LEU B 1 52 ? 1.92 20.203 -2.021 1 98.88 52 LEU B C 1
ATOM 1293 O O . LEU B 1 52 ? 1.425 21.266 -2.406 1 98.88 52 LEU B O 1
ATOM 1297 N N . ARG B 1 53 ? 3.041 19.734 -2.428 1 98.88 53 ARG B N 1
ATOM 1298 C CA . ARG B 1 53 ? 3.904 20.562 -3.26 1 98.88 53 ARG B CA 1
ATOM 1299 C C . ARG B 1 53 ? 3.658 20.297 -4.742 1 98.88 53 ARG B C 1
ATOM 1301 O O . ARG B 1 53 ? 3.902 21.172 -5.582 1 98.88 53 ARG B O 1
ATOM 1308 N N . ALA B 1 54 ? 3.223 19.156 -5.09 1 98.94 54 ALA B N 1
ATOM 1309 C CA . ALA B 1 54 ? 2.959 18.781 -6.477 1 98.94 54 ALA B CA 1
ATOM 1310 C C . ALA B 1 54 ? 1.988 17.609 -6.547 1 98.94 54 ALA B C 1
ATOM 1312 O O . ALA B 1 54 ? 1.9 16.797 -5.609 1 98.94 54 ALA B O 1
ATOM 1313 N N . GLY B 1 55 ? 1.229 17.531 -7.625 1 98.81 55 GLY B N 1
ATOM 1314 C CA . GLY B 1 55 ? 0.508 16.312 -7.969 1 98.81 55 GLY B CA 1
ATOM 1315 C C . GLY B 1 55 ? -0.956 16.359 -7.57 1 98.81 55 GLY B C 1
ATOM 1316 O O . GLY B 1 55 ? -1.615 15.32 -7.504 1 98.81 55 GLY B O 1
ATOM 1317 N N . GLN B 1 56 ? -1.425 17.531 -7.27 1 98.69 56 GLN B N 1
ATOM 1318 C CA . GLN B 1 56 ? -2.84 17.641 -6.926 1 98.69 56 GLN B CA 1
ATOM 1319 C C . GLN B 1 56 ? -3.715 16.969 -7.98 1 98.69 56 GLN B C 1
ATOM 1321 O O . GLN B 1 56 ? -4.648 16.234 -7.641 1 98.69 56 GLN B O 1
ATOM 1326 N N . ASP B 1 57 ? -3.398 17.094 -9.211 1 98.56 57 ASP B N 1
ATOM 1327 C CA . ASP B 1 57 ? -4.203 16.562 -10.312 1 98.56 57 ASP B CA 1
ATOM 1328 C C . ASP B 1 57 ? -3.965 15.07 -10.508 1 98.56 57 ASP B C 1
ATOM 1330 O O . ASP B 1 57 ? -4.676 14.422 -11.281 1 98.56 57 ASP B O 1
ATOM 1334 N N . SER B 1 58 ? -3 14.516 -9.805 1 98.75 58 SER B N 1
ATOM 1335 C CA . SER B 1 58 ? -2.674 13.102 -9.922 1 98.75 58 SER B CA 1
ATOM 1336 C C . SER B 1 58 ? -3.221 12.305 -8.742 1 98.75 58 SER B C 1
ATOM 1338 O O . SER B 1 58 ? -2.986 11.094 -8.641 1 98.75 58 SER B O 1
ATOM 1340 N N . LEU B 1 59 ? -3.926 13.008 -7.883 1 98.88 59 LEU B N 1
ATOM 1341 C CA . LEU B 1 59 ? -4.504 12.328 -6.727 1 98.88 59 LEU B CA 1
ATOM 1342 C C . LEU B 1 59 ? -5.891 11.789 -7.055 1 98.88 59 LEU B C 1
ATOM 1344 O O . LEU B 1 59 ? -6.676 12.453 -7.734 1 98.88 59 LEU B O 1
ATOM 1348 N N . LYS B 1 60 ? -6.105 10.664 -6.578 1 98.75 60 LYS B N 1
ATOM 1349 C CA . LYS B 1 60 ? -7.441 10.07 -6.555 1 98.75 60 LYS B CA 1
ATOM 1350 C C . LYS B 1 60 ? -7.938 9.883 -5.125 1 98.75 60 LYS B C 1
ATOM 1352 O O . LYS B 1 60 ? -7.203 9.383 -4.27 1 98.75 60 LYS B O 1
ATOM 1357 N N . GLU B 1 61 ? -9.125 10.32 -4.945 1 98.81 61 GLU B N 1
ATOM 1358 C CA . GLU B 1 61 ? -9.766 10.141 -3.648 1 98.81 61 GLU B CA 1
ATOM 1359 C C . GLU B 1 61 ? -10.469 8.789 -3.561 1 98.81 61 GLU B C 1
ATOM 1361 O O . GLU B 1 61 ? -11.125 8.359 -4.516 1 98.81 61 GLU B O 1
ATOM 1366 N N . TYR B 1 62 ? -10.281 8.094 -2.469 1 98.81 62 TYR B N 1
ATOM 1367 C CA . TYR B 1 62 ? -10.984 6.844 -2.182 1 98.81 62 TYR B CA 1
ATOM 1368 C C . TYR B 1 62 ? -11.688 6.914 -0.833 1 98.81 62 TYR B C 1
ATOM 1370 O O . TYR B 1 62 ? -11.055 7.152 0.197 1 98.81 62 TYR B O 1
ATOM 1378 N N . LEU B 1 63 ? -13.016 6.754 -0.931 1 98.56 63 LEU B N 1
ATOM 1379 C CA . LEU B 1 63 ? -13.875 6.762 0.243 1 98.56 63 LEU B CA 1
ATOM 1380 C C . LEU B 1 63 ? -14.562 5.414 0.424 1 98.56 63 LEU B C 1
ATOM 1382 O O . LEU B 1 63 ? -14.969 4.781 -0.555 1 98.56 63 LEU B O 1
ATOM 1386 N N . PHE B 1 64 ? -14.773 5.055 1.656 1 97.38 64 PHE B N 1
ATOM 1387 C CA . PHE B 1 64 ? -15.516 3.836 1.965 1 97.38 64 PHE B CA 1
ATOM 1388 C C . PHE B 1 64 ? -16.141 3.92 3.348 1 97.38 64 PHE B C 1
ATOM 1390 O O . PHE B 1 64 ? -15.984 4.922 4.051 1 97.38 64 PHE B O 1
ATOM 1397 N N . ASN B 1 65 ? -16.891 2.826 3.668 1 95.25 65 ASN B N 1
ATOM 1398 C CA . ASN B 1 65 ? -17.578 2.732 4.953 1 95.25 65 ASN B CA 1
ATOM 1399 C C . ASN B 1 65 ? -18.344 4.016 5.277 1 95.25 65 ASN B C 1
ATOM 1401 O O . ASN B 1 65 ? -19.219 4.426 4.523 1 95.25 65 ASN B O 1
ATOM 1405 N N . LYS B 1 66 ? -17.922 4.809 6.395 1 94.56 66 LYS B N 1
ATOM 1406 C CA . LYS B 1 66 ? -18.625 6.035 6.785 1 94.56 66 LYS B CA 1
ATOM 1407 C C . LYS B 1 66 ? -18.219 7.199 5.879 1 94.56 66 LYS B C 1
ATOM 1409 O O . LYS B 1 66 ? -18.766 8.305 6.012 1 94.56 66 LYS B O 1
ATOM 1414 N N . ARG B 1 67 ? -17.359 6.957 5.008 1 96.56 67 ARG B N 1
ATOM 1415 C CA . ARG B 1 67 ? -16.922 7.953 4.035 1 96.56 67 ARG B CA 1
ATOM 1416 C C . ARG B 1 67 ? -16.406 9.211 4.73 1 96.56 67 ARG B C 1
ATOM 1418 O O . ARG B 1 67 ? -16.609 10.32 4.242 1 96.56 67 ARG B O 1
ATOM 1425 N N . ALA B 1 68 ? -15.773 8.992 5.914 1 94.94 68 ALA B N 1
ATOM 1426 C CA . ALA B 1 68 ? -15.336 10.102 6.758 1 94.94 68 ALA B CA 1
ATOM 1427 C C . ALA B 1 68 ? -13.867 10.43 6.504 1 94.94 68 ALA B C 1
ATOM 1429 O O . ALA B 1 68 ? -13.391 11.508 6.871 1 94.94 68 ALA B O 1
ATOM 1430 N N . ILE B 1 69 ? -13.156 9.469 6.012 1 97.19 69 ILE B N 1
ATOM 1431 C CA . ILE B 1 69 ? -11.734 9.648 5.75 1 97.19 69 ILE B CA 1
ATOM 1432 C C . ILE B 1 69 ? -11.477 9.656 4.246 1 97.19 69 ILE B C 1
ATOM 1434 O O . ILE B 1 69 ? -11.828 8.703 3.547 1 97.19 69 ILE B O 1
ATOM 1438 N N . SER B 1 70 ? -10.922 10.719 3.771 1 98.56 70 SER B N 1
ATOM 1439 C CA . SER B 1 70 ? -10.594 10.891 2.359 1 98.56 70 SER B CA 1
ATOM 1440 C C . SER B 1 70 ? -9.18 10.398 2.059 1 98.56 70 SER B C 1
ATOM 1442 O O . SER B 1 70 ? -8.219 11.148 2.193 1 98.56 70 SER B O 1
ATOM 1444 N N . HIS B 1 71 ? -9.086 9.18 1.664 1 98.88 71 HIS B N 1
ATOM 1445 C CA . HIS B 1 71 ? -7.789 8.617 1.294 1 98.88 71 HIS B CA 1
ATOM 1446 C C . HIS B 1 71 ? -7.309 9.18 -0.041 1 98.88 71 HIS B C 1
ATOM 1448 O O . HIS B 1 71 ? -8.055 9.172 -1.024 1 98.88 71 HIS B O 1
ATOM 1454 N N . GLN B 1 72 ? -6.086 9.664 -0.096 1 98.94 72 GLN B N 1
ATOM 1455 C CA . GLN B 1 72 ? -5.512 10.273 -1.292 1 98.94 72 GLN B CA 1
ATOM 1456 C C . GLN B 1 72 ? -4.383 9.414 -1.858 1 98.94 72 GLN B C 1
ATOM 1458 O O . GLN B 1 72 ? -3.309 9.32 -1.263 1 98.94 72 GLN B O 1
ATOM 1463 N N . LEU B 1 73 ? -4.637 8.781 -3 1 98.94 73 LEU B N 1
ATOM 1464 C CA . LEU B 1 73 ? -3.643 7.914 -3.617 1 98.94 73 LEU B CA 1
ATOM 1465 C C . LEU B 1 73 ? -3.213 8.461 -4.977 1 98.94 73 LEU B C 1
ATOM 1467 O O . LEU B 1 73 ? -3.984 9.148 -5.645 1 98.94 73 LEU B O 1
ATOM 1471 N N . CYS B 1 74 ? -1.964 8.258 -5.328 1 98.94 74 CYS B N 1
ATOM 1472 C CA . CYS B 1 74 ? -1.483 8.586 -6.664 1 98.94 74 CYS B CA 1
ATOM 1473 C C . CYS B 1 74 ? -2.182 7.738 -7.723 1 98.94 74 CYS B C 1
ATOM 1475 O O . CYS B 1 74 ? -2.197 6.508 -7.625 1 98.94 74 CYS B O 1
ATOM 1477 N N . SER B 1 75 ? -2.688 8.375 -8.75 1 98.69 75 SER B N 1
ATOM 1478 C CA . SER B 1 75 ? -3.449 7.676 -9.781 1 98.69 75 SER B CA 1
ATOM 1479 C C . SER B 1 75 ? -2.533 6.879 -10.703 1 98.69 75 SER B C 1
ATOM 1481 O O . SER B 1 75 ? -2.996 6.027 -11.461 1 98.69 75 SER B O 1
ATOM 1483 N N . GLU B 1 76 ? -1.262 7.141 -10.602 1 98.69 76 GLU B N 1
ATOM 1484 C CA . GLU B 1 76 ? -0.321 6.461 -11.492 1 98.69 76 GLU B CA 1
ATOM 1485 C C . GLU B 1 76 ? 0.292 5.238 -10.805 1 98.69 76 GLU B C 1
ATOM 1487 O O . GLU B 1 76 ? 0.151 4.113 -11.289 1 98.69 76 GLU B O 1
ATOM 1492 N N . CYS B 1 77 ? 0.902 5.41 -9.656 1 98.88 77 CYS B N 1
ATOM 1493 C CA . CYS B 1 77 ? 1.622 4.301 -9.047 1 98.88 77 CYS B CA 1
ATOM 1494 C C . CYS B 1 77 ? 0.795 3.658 -7.938 1 98.88 77 CYS B C 1
ATOM 1496 O O . CYS B 1 77 ? 1.154 2.598 -7.426 1 98.88 77 CYS B O 1
ATOM 1498 N N . GLY B 1 78 ? -0.275 4.285 -7.527 1 98.81 78 GLY B N 1
ATOM 1499 C CA . GLY B 1 78 ? -1.214 3.672 -6.602 1 98.81 78 GLY B CA 1
ATOM 1500 C C . GLY B 1 78 ? -0.851 3.898 -5.145 1 98.81 78 GLY B C 1
ATOM 1501 O O . GLY B 1 78 ? -1.604 3.52 -4.246 1 98.81 78 GLY B O 1
ATOM 1502 N N . VAL B 1 79 ? 0.286 4.531 -4.852 1 98.94 79 VAL B N 1
ATOM 1503 C CA . VAL B 1 79 ? 0.705 4.773 -3.473 1 98.94 79 VAL B CA 1
ATOM 1504 C C . VAL B 1 79 ? -0.29 5.707 -2.787 1 98.94 79 VAL B C 1
ATOM 1506 O O . VAL B 1 79 ? -0.679 6.73 -3.352 1 98.94 79 VAL B O 1
ATOM 1509 N N . GLU B 1 80 ? -0.773 5.289 -1.635 1 98.94 80 GLU B N 1
ATOM 1510 C CA . GLU B 1 80 ? -1.512 6.211 -0.778 1 98.94 80 GLU B CA 1
ATOM 1511 C C . GLU B 1 80 ? -0.564 7.086 0.039 1 98.94 80 GLU B C 1
ATOM 1513 O O . GLU B 1 80 ? 0.14 6.59 0.921 1 98.94 80 GLU B O 1
ATOM 1518 N N . VAL B 1 81 ? -0.622 8.367 -0.219 1 98.94 81 VAL B N 1
ATOM 1519 C CA . VAL B 1 81 ? 0.382 9.266 0.334 1 98.94 81 VAL B CA 1
ATOM 1520 C C . VAL B 1 81 ? -0.116 9.844 1.656 1 98.94 81 VAL B C 1
ATOM 1522 O O . VAL B 1 81 ? 0.648 9.961 2.617 1 98.94 81 VAL B O 1
ATOM 1525 N N . PHE B 1 82 ? -1.35 10.211 1.719 1 98.94 82 PHE B N 1
ATOM 1526 C CA . PHE B 1 82 ? -1.969 10.781 2.912 1 98.94 82 PHE B CA 1
ATOM 1527 C C . PHE B 1 82 ? -3.484 10.625 2.859 1 98.94 82 PHE B C 1
ATOM 1529 O O . PHE B 1 82 ? -4.031 10.164 1.859 1 98.94 82 PHE B O 1
ATOM 1536 N N . ALA B 1 83 ? -4.137 10.953 3.906 1 98.88 83 ALA B N 1
ATOM 1537 C CA . ALA B 1 83 ? -5.59 11.062 4 1 98.88 83 ALA B CA 1
ATOM 1538 C C . ALA B 1 83 ? -5.992 12.305 4.793 1 98.88 83 ALA B C 1
ATOM 1540 O O . ALA B 1 83 ? -5.168 12.898 5.488 1 98.88 83 ALA B O 1
ATOM 1541 N N . ARG B 1 84 ? -7.223 12.68 4.559 1 98.69 84 ARG B N 1
ATOM 1542 C CA . ARG B 1 84 ? -7.793 13.805 5.293 1 98.69 84 ARG B CA 1
ATOM 1543 C C . ARG B 1 84 ? -9.062 13.391 6.031 1 98.69 84 ARG B C 1
ATOM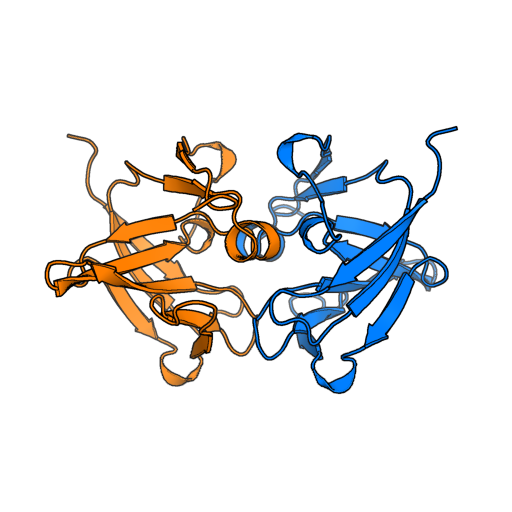 1545 O O . ARG B 1 84 ? -9.875 12.633 5.5 1 98.69 84 ARG B O 1
ATOM 1552 N N . GLY B 1 85 ? -9.125 13.836 7.234 1 97.81 85 GLY B N 1
ATOM 1553 C CA . GLY B 1 85 ? -10.328 13.617 8.031 1 97.81 85 GLY B CA 1
ATOM 1554 C C . GLY B 1 85 ? -10.695 14.82 8.883 1 97.81 85 GLY B C 1
ATOM 1555 O O . GLY B 1 85 ? -10 15.836 8.867 1 97.81 85 GLY B O 1
ATOM 1556 N N . THR B 1 86 ? -11.875 14.734 9.5 1 96.44 86 THR B N 1
ATOM 1557 C CA . THR B 1 86 ? -12.375 15.742 10.43 1 96.44 86 THR B CA 1
ATOM 1558 C C . THR B 1 86 ? -12.758 15.109 11.758 1 96.44 86 THR B C 1
ATOM 1560 O O . THR B 1 86 ? -13.531 14.148 11.797 1 96.44 86 THR B O 1
ATOM 1563 N N . LYS B 1 87 ? -12.219 15.664 12.789 1 94.25 87 LYS B N 1
ATOM 1564 C CA . LYS B 1 87 ? -12.586 15.211 14.125 1 94.25 87 LYS B CA 1
ATOM 1565 C C . LYS B 1 87 ? -14.016 15.625 14.469 1 94.25 87 LYS B C 1
ATOM 1567 O O . LYS B 1 87 ? -14.586 16.5 13.82 1 94.25 87 LYS B O 1
ATOM 1572 N N . PRO B 1 88 ? -14.492 14.961 15.484 1 92.56 88 PRO B N 1
ATOM 1573 C CA . PRO B 1 88 ? -15.859 15.312 15.891 1 92.56 88 PRO B CA 1
ATOM 1574 C C . PRO B 1 88 ? -16 16.797 16.234 1 92.56 88 PRO B C 1
ATOM 1576 O O . PRO B 1 88 ? -17.078 17.375 16.031 1 92.56 88 PRO B O 1
ATOM 1579 N N . ASP B 1 89 ? -15 17.422 16.719 1 95.62 89 ASP B N 1
ATOM 1580 C CA . ASP B 1 89 ? -15.055 18.812 17.125 1 95.62 89 ASP B CA 1
ATOM 1581 C C . ASP B 1 89 ? -14.836 19.75 15.93 1 95.62 89 ASP B C 1
ATOM 1583 O O . ASP B 1 89 ? -14.734 20.969 16.094 1 95.62 89 ASP B O 1
ATOM 1587 N N . GLY B 1 90 ? -14.672 19.188 14.789 1 95.25 90 GLY B N 1
ATOM 1588 C CA . GLY B 1 90 ? -14.547 19.969 13.57 1 95.25 90 GLY B CA 1
ATOM 1589 C C . GLY B 1 90 ? -13.109 20.172 13.133 1 95.25 90 GLY B C 1
ATOM 1590 O O . GLY B 1 90 ? -12.859 20.688 12.039 1 95.25 90 GLY B O 1
ATOM 1591 N N . THR B 1 91 ? -12.219 19.719 13.977 1 97.06 91 THR B N 1
ATOM 1592 C CA . THR B 1 91 ? -10.812 19.906 13.664 1 97.06 91 THR B CA 1
ATOM 1593 C C . THR B 1 91 ? -10.398 19.031 12.484 1 97.06 91 THR B C 1
ATOM 1595 O O . THR B 1 91 ? -10.719 17.844 12.438 1 97.06 91 THR B O 1
ATOM 1598 N N . GLN B 1 92 ? -9.75 19.703 11.531 1 97.94 92 GLN B N 1
ATOM 1599 C CA . GLN B 1 92 ? -9.219 18.969 10.383 1 97.94 92 GLN B CA 1
ATOM 1600 C C . GLN B 1 92 ? -7.906 18.281 10.727 1 97.94 92 GLN B C 1
ATOM 1602 O O . GLN B 1 92 ? -7.113 18.797 11.516 1 97.94 92 GLN B O 1
ATOM 1607 N N . VAL B 1 93 ? -7.711 17.109 10.117 1 98.31 93 VAL B N 1
ATOM 1608 C CA . VAL B 1 93 ? -6.496 16.344 10.367 1 98.31 93 VAL B CA 1
ATOM 1609 C C . VAL B 1 93 ? -5.98 15.742 9.055 1 98.31 93 VAL B C 1
ATOM 1611 O O . VAL B 1 93 ? -6.77 15.328 8.203 1 98.31 93 VAL B O 1
ATOM 1614 N N . VAL B 1 94 ? -4.656 15.758 8.922 1 98.81 94 VAL B N 1
ATOM 1615 C CA . VAL B 1 94 ? -3.982 15.016 7.867 1 98.81 94 VAL B CA 1
ATOM 1616 C C . VAL B 1 94 ? -3.354 13.75 8.445 1 98.81 94 VAL B C 1
ATOM 1618 O O . VAL B 1 94 ? -2.604 13.812 9.422 1 98.81 94 VAL B O 1
ATOM 1621 N N . ALA B 1 95 ? -3.709 12.664 7.953 1 98.81 95 ALA B N 1
ATOM 1622 C CA . ALA B 1 95 ? -3.035 11.398 8.234 1 98.81 95 ALA B CA 1
ATOM 1623 C C . ALA B 1 95 ? -1.98 11.086 7.172 1 98.81 95 ALA B C 1
ATOM 1625 O O . ALA B 1 95 ? -2.314 10.734 6.043 1 98.81 95 ALA B O 1
ATOM 1626 N N . LEU B 1 96 ? -0.759 11.25 7.523 1 98.94 96 LEU B N 1
ATOM 1627 C CA . LEU B 1 96 ? 0.343 11.07 6.586 1 98.94 96 LEU B CA 1
ATOM 1628 C C . LEU B 1 96 ? 0.9 9.656 6.668 1 98.94 96 LEU B C 1
ATOM 1630 O O . LEU B 1 96 ? 1.212 9.164 7.758 1 98.94 96 LEU B O 1
ATOM 1634 N N . ASN B 1 97 ? 0.982 9.008 5.543 1 98.94 97 ASN B N 1
ATOM 1635 C CA . ASN B 1 97 ? 1.699 7.738 5.469 1 98.94 97 ASN B CA 1
ATOM 1636 C C . ASN B 1 97 ? 3.205 7.934 5.613 1 98.94 9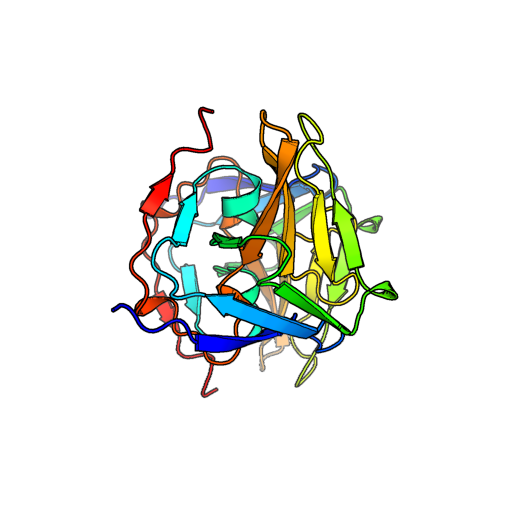7 ASN B C 1
ATOM 1638 O O . ASN B 1 97 ? 3.859 8.445 4.699 1 98.94 97 ASN B O 1
ATOM 1642 N N . VAL B 1 98 ? 3.75 7.434 6.656 1 98.88 98 VAL B N 1
ATOM 1643 C CA . VAL B 1 98 ? 5.137 7.762 6.961 1 98.88 98 VAL B CA 1
ATOM 1644 C C . VAL B 1 98 ? 6.066 7.07 5.965 1 98.88 98 VAL B C 1
ATOM 1646 O O . VAL B 1 98 ? 7.195 7.512 5.75 1 98.88 98 VAL B O 1
ATOM 1649 N N . ALA B 1 99 ? 5.598 6.023 5.301 1 98.88 99 ALA B N 1
ATOM 1650 C CA . ALA B 1 99 ? 6.398 5.297 4.32 1 98.88 99 ALA B CA 1
ATOM 1651 C C . ALA B 1 99 ? 6.727 6.18 3.117 1 98.88 99 ALA B C 1
ATOM 1653 O O . ALA B 1 99 ? 7.609 5.852 2.322 1 98.88 99 ALA B O 1
ATOM 1654 N N . CYS B 1 100 ? 6.008 7.277 2.98 1 98.88 100 CYS B N 1
ATOM 1655 C CA . CYS B 1 100 ? 6.188 8.164 1.833 1 98.88 100 CYS B CA 1
ATOM 1656 C C . CYS B 1 100 ? 7.215 9.242 2.135 1 98.88 100 CYS B C 1
ATOM 1658 O O . CYS B 1 100 ? 7.562 10.039 1.258 1 98.88 100 CYS B O 1
ATOM 1660 N N . ILE B 1 101 ? 7.723 9.289 3.389 1 98.81 101 ILE B N 1
ATOM 1661 C CA . ILE B 1 101 ? 8.75 10.258 3.738 1 98.81 101 ILE B CA 1
ATOM 1662 C C . ILE B 1 101 ? 10.086 9.844 3.115 1 98.81 101 ILE B C 1
ATOM 1664 O O . ILE B 1 101 ? 10.469 8.68 3.184 1 98.81 101 ILE B O 1
ATOM 1668 N N . ASP B 1 102 ? 10.703 10.789 2.475 1 98.5 102 ASP B N 1
ATOM 1669 C CA . ASP B 1 102 ? 11.984 10.516 1.842 1 98.5 102 ASP B CA 1
ATOM 1670 C C . ASP B 1 102 ? 13.016 10.039 2.869 1 98.5 102 ASP B C 1
ATOM 1672 O O . ASP B 1 102 ? 13.195 10.68 3.912 1 98.5 102 ASP B O 1
ATOM 1676 N N . GLY B 1 103 ? 13.648 8.867 2.582 1 95.88 103 GLY B N 1
ATOM 1677 C CA . GLY B 1 103 ? 14.727 8.383 3.428 1 95.88 103 GLY B CA 1
ATOM 1678 C C . GLY B 1 103 ? 14.242 7.684 4.68 1 95.88 103 GLY B C 1
ATOM 1679 O O . GLY B 1 103 ? 15.031 7.363 5.57 1 95.88 103 GLY B O 1
ATOM 1680 N N . ILE B 1 104 ? 12.992 7.418 4.777 1 96.25 104 ILE B N 1
ATOM 1681 C CA . ILE B 1 104 ? 12.422 6.797 5.969 1 96.25 104 ILE B CA 1
ATOM 1682 C C . ILE B 1 104 ? 13.047 5.414 6.172 1 96.25 104 ILE B C 1
ATOM 1684 O O . ILE B 1 104 ? 13.289 4.688 5.207 1 96.25 104 ILE B O 1
ATOM 1688 N N . GLU B 1 105 ? 13.359 5.086 7.391 1 94.62 105 GLU B N 1
ATOM 1689 C CA . GLU B 1 105 ? 13.688 3.73 7.828 1 94.62 105 GLU B CA 1
ATOM 1690 C C . GLU B 1 105 ? 12.609 3.172 8.75 1 94.62 105 GLU B C 1
ATOM 1692 O O . GLU B 1 105 ? 12.672 3.354 9.969 1 94.62 105 GLU B O 1
ATOM 1697 N N . LEU B 1 106 ? 11.703 2.426 8.172 1 96.19 106 LEU B N 1
ATOM 1698 C CA . LEU B 1 106 ? 10.539 1.96 8.922 1 96.19 106 LEU B CA 1
ATOM 1699 C C . LEU B 1 106 ? 10.969 1.088 10.094 1 96.19 106 LEU B C 1
ATOM 1701 O O . LEU B 1 106 ? 10.344 1.129 11.164 1 96.19 106 LEU B O 1
ATOM 1705 N N . SER B 1 107 ? 12.008 0.345 9.898 1 93.06 107 SER B N 1
ATOM 1706 C CA . SER B 1 107 ? 12.477 -0.59 10.922 1 93.06 107 SER B CA 1
ATOM 1707 C C . SER B 1 107 ? 12.953 0.145 12.164 1 93.06 107 SER B C 1
ATOM 1709 O O . SER B 1 107 ? 13.102 -0.458 13.227 1 93.06 107 SER B O 1
ATOM 1711 N N . GLN B 1 108 ? 13.188 1.451 12.039 1 94.5 108 GLN B N 1
ATOM 1712 C CA . GLN B 1 108 ? 13.719 2.232 13.156 1 94.5 108 GLN B CA 1
ATOM 1713 C C . GLN B 1 108 ? 12.602 2.982 13.875 1 94.5 108 GLN B C 1
ATOM 1715 O O . GLN B 1 108 ? 12.836 3.623 14.898 1 94.5 108 GLN B O 1
ATOM 1720 N N . LEU B 1 109 ? 11.43 2.855 13.344 1 96.5 109 LEU B N 1
ATOM 1721 C CA . LEU B 1 109 ? 10.305 3.559 13.953 1 96.5 109 LEU B CA 1
ATOM 1722 C C . LEU B 1 109 ? 9.641 2.699 15.023 1 96.5 109 LEU B C 1
ATOM 1724 O O . LEU B 1 109 ? 9.508 1.485 14.852 1 96.5 109 LEU B O 1
ATOM 1728 N N . LYS B 1 110 ? 9.328 3.342 16.141 1 95.88 110 LYS B N 1
ATOM 1729 C CA . LYS B 1 110 ? 8.398 2.744 17.094 1 95.88 110 LYS B CA 1
ATOM 1730 C C . LYS B 1 110 ? 6.953 3.02 16.719 1 95.88 110 LYS B C 1
ATOM 1732 O O . LYS B 1 110 ? 6.543 4.176 16.594 1 95.88 110 LYS B O 1
ATOM 1737 N N . MET B 1 111 ? 6.188 1.924 16.547 1 97.62 111 MET B N 1
ATOM 1738 C CA . MET B 1 111 ? 4.809 2.117 16.125 1 97.62 111 MET B CA 1
ATOM 1739 C C . MET B 1 111 ? 3.832 1.7 17.219 1 97.62 111 MET B C 1
ATOM 1741 O O . MET B 1 111 ? 4.098 0.759 17.969 1 97.62 111 MET B O 1
ATOM 1745 N N . THR B 1 112 ? 2.748 2.35 17.266 1 98.19 112 THR B N 1
ATOM 1746 C CA . THR B 1 112 ? 1.678 2.064 18.219 1 98.19 112 THR B CA 1
ATOM 1747 C C . THR B 1 112 ? 0.641 1.13 17.594 1 98.19 112 THR B C 1
ATOM 1749 O O . THR B 1 112 ? -0.031 1.492 16.625 1 98.19 112 THR B O 1
ATOM 1752 N N . PRO B 1 113 ? 0.497 -0.045 18.156 1 97.12 113 PRO B N 1
ATOM 1753 C CA . PRO B 1 113 ? -0.555 -0.918 17.625 1 97.12 113 PRO B CA 1
ATOM 1754 C C . PRO B 1 113 ? -1.954 -0.34 17.828 1 97.12 113 PRO B C 1
ATOM 1756 O O . PRO B 1 113 ? -2.258 0.206 18.891 1 97.12 113 PRO B O 1
ATOM 1759 N N . ILE B 1 114 ? -2.723 -0.396 16.781 1 97.12 114 ILE B N 1
ATOM 1760 C CA . ILE B 1 114 ? -4.117 0.029 16.812 1 97.12 114 ILE B CA 1
ATOM 1761 C C . ILE B 1 114 ? -5.016 -1.107 16.328 1 97.12 114 ILE B C 1
ATOM 1763 O O . ILE B 1 114 ? -4.73 -1.737 15.312 1 97.12 114 ILE B O 1
ATOM 1767 N N . ASP B 1 115 ? -6.074 -1.471 17.109 1 96.31 115 ASP B N 1
ATOM 1768 C CA . ASP B 1 115 ? -7.047 -2.465 16.656 1 96.31 115 ASP B CA 1
ATOM 1769 C C . ASP B 1 115 ? -8.18 -1.811 15.875 1 96.31 115 ASP B C 1
ATOM 1771 O O . ASP B 1 115 ? -9.289 -1.651 16.375 1 96.31 115 ASP B O 1
ATOM 1775 N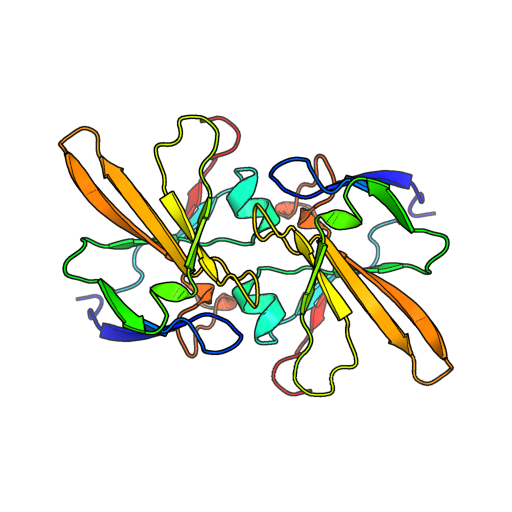 N . GLY B 1 116 ? -7.883 -1.559 14.594 1 93.75 116 GLY B N 1
ATOM 1776 C CA . GLY B 1 116 ? -8.859 -0.929 13.719 1 93.75 116 GLY B CA 1
ATOM 1777 C C . GLY B 1 116 ? -9.859 -1.91 13.141 1 93.75 116 GLY B C 1
ATOM 1778 O O . GLY B 1 116 ? -10.891 -1.505 12.602 1 93.75 116 GLY B O 1
ATOM 1779 N N . ARG B 1 117 ? -9.602 -3.143 13.242 1 90.31 117 ARG B N 1
ATOM 1780 C CA . ARG B 1 117 ? -10.477 -4.176 12.703 1 90.31 117 ARG B CA 1
ATOM 1781 C C . ARG B 1 117 ? -11.789 -4.25 13.484 1 90.31 117 ARG B C 1
ATOM 1783 O O . ARG B 1 117 ? -12.828 -4.598 12.93 1 90.31 117 ARG B O 1
ATOM 1790 N N . HIS B 1 118 ? -11.711 -4.051 14.711 1 86.62 118 HIS B N 1
ATOM 1791 C CA . HIS B 1 118 ? -12.898 -4.145 15.555 1 86.62 118 HIS B CA 1
ATOM 1792 C C . HIS B 1 118 ? -13.375 -2.762 15.984 1 86.62 118 HIS B C 1
ATOM 1794 O O . HIS B 1 118 ? -14.055 -2.625 17 1 86.62 118 HIS B O 1
ATOM 1800 N N . ARG B 1 119 ? -13.164 -1.625 15.305 1 75.06 119 ARG B N 1
ATOM 1801 C CA . ARG B 1 119 ? -13.688 -0.292 15.594 1 75.06 119 ARG B CA 1
ATOM 1802 C C . ARG B 1 119 ? -14.82 0.068 14.641 1 75.06 119 ARG B C 1
ATOM 1804 O O . ARG B 1 119 ? -14.875 -0.423 13.508 1 75.06 119 ARG B O 1
#

Solvent-accessible surface area (backbone atoms only — not comparable to full-atom values): 12787 Å² total; per-residue (Å²): 122,83,68,69,39,82,45,48,30,34,41,83,82,59,59,32,29,34,38,34,50,50,59,69,81,55,27,38,44,38,57,18,70,65,31,43,37,35,38,46,32,38,30,77,33,53,58,91,34,50,42,83,73,39,33,75,90,41,50,37,78,37,69,56,94,86,55,61,48,45,34,34,20,36,69,70,68,25,28,57,42,34,30,39,37,61,45,96,87,63,48,60,36,30,36,35,24,51,58,25,33,65,86,62,57,73,90,76,57,72,63,44,79,38,76,46,64,83,106,122,84,69,71,38,81,46,49,30,35,42,81,82,59,60,33,28,34,39,35,50,52,58,68,80,55,27,38,43,38,58,18,72,63,30,42,37,35,38,45,30,38,30,79,34,53,58,90,34,51,42,81,72,40,33,74,90,42,49,38,77,38,69,55,96,88,55,61,49,44,32,34,21,36,68,71,69,25,26,57,41,34,30,39,36,62,44,95,88,64,48,60,37,30,37,35,24,52,56,25,33,66,87,60,57,72,90,76,55,72,64,44,80,38,75,45,63,82,106

Nearest PDB structures (foldseek):
  3fac-assembly6_F  TM=8.576E-01  e=1.219E-08  Cereibacter sphaeroides 2.4.1
  7shh-assembly3_C  TM=4.752E-01  e=4.811E-01  Magnetospirillum gryphiswaldense
  1zxu-assembly1_A  TM=3.950E-01  e=1.500E+00  Arabidopsis thaliana
  2zf4-assembly2_C  TM=2.844E-01  e=1.421E+00  Chromobacterium violaceum
  6jl9-assembly1_A  TM=2.760E-01  e=2.192E+00  Xenopus tropicalis

Organism: Rhodopseudomonas palustris (strain ATCC BAA-98 / CGA009) (NCBI:txid258594)

pLDDT: mean 96.14, std 7.59, range [40.97, 98.94]

InterPro domains:
  IPR006913 CENP-V/GFA domain [PF04828] (7-103)
  IPR006913 CENP-V/GFA domain [PS51891] (7-115)
  IPR011057 Mss4-like superfamily [SSF51316] (5-111)
  IPR052355 Centromere protein V-like [PTHR28620] (5-118)

Sequence (238 aa):
MSDVKVLTGGCHCGLVRFECTTDLTMVTACNCSICTKKGLHFTFLPPKSFQLRAGQDSLKEYLFNKRAISHQLCSECGVEVFARGTKPDGTQVVALNVACIDGIELSQLKMTPIDGRHRMSDVKVLTGGCHCGLVRFECTTDLTMVTACNCSICTKKGLHFTFLPPKSFQLRAGQDSLKEYLFNKRAISHQLCSECGVEVFARGTKPDGTQVVALNVACIDGIELSQLKMTPIDGRHR